Protein AF-A0A1R1PRY9-F1 (afdb_monomer)

Mean predicted aligned error: 22.56 Å

Sequence (320 aa):
MEMVVEVLDDELTQKSKVSEIGVQKKAKYVTKISENTTPFNMVEELNQFYPKISFTQLLEASPTLTAELNTLCKKVKKLDVNEIRVLPQKISNCKVIVSDFNKKYWAVVDTGAACSVTTTTLAEQWGIEPDEWQRQVIVTADGSRHSTCGILNRVPQKISNYTLEAELVIMNRKDDMLILGTDWLYRHHGIVDPRSSELKIQAQLNLLIITMQTISEKPQQNTYDSEIYLMVKGDDKEKSTVEKYDDERLTKFKEEFKDIFVDDINELTQTDLAEHRIELNDETPIKQRPYRIPHHMQLKVRIELEIMERKGVISPCYSE

Solvent-accessible surface area (backbone atoms only — not comparable to full-atom values): 21021 Å² total; per-residue (Å²): 139,79,86,89,85,85,90,76,88,80,91,80,88,82,92,76,86,83,77,89,76,92,71,85,77,76,82,81,85,74,58,78,84,56,76,81,55,75,78,89,50,68,67,64,51,55,75,68,59,78,80,94,69,54,73,67,56,52,39,73,74,29,66,64,60,39,53,53,48,53,59,69,68,52,86,75,78,89,72,74,96,81,69,91,73,80,72,76,77,64,74,44,71,43,28,35,73,34,39,46,98,96,41,77,44,71,29,35,55,33,84,88,32,76,57,21,35,30,13,47,53,43,37,56,74,71,71,56,75,56,83,42,82,51,85,47,71,50,70,49,98,88,69,51,78,41,61,34,68,13,37,38,75,67,45,60,42,22,45,90,93,44,74,45,69,34,58,30,39,26,37,79,46,88,58,77,48,37,38,43,8,36,48,48,30,61,76,42,58,47,45,82,38,81,88,80,30,33,38,34,28,60,53,93,94,43,78,45,77,39,73,39,47,36,72,50,88,66,73,67,88,72,77,72,82,67,82,79,81,79,84,69,83,66,81,92,73,84,81,90,81,71,84,78,84,84,48,70,68,59,55,51,50,49,64,74,46,45,90,78,62,64,96,48,83,87,66,68,74,85,72,87,88,64,84,87,76,85,85,69,97,60,92,71,85,79,89,74,75,83,73,93,61,58,78,89,48,49,62,57,52,52,54,50,51,56,51,35,40,76,69,65,76,47,76,92,82,84,80,132

Foldseek 3Di:
DDDDDDDDDDDDDDDDDDDDDDDPDDDDDDDPVCPPDDPDDPVVVVVVDDDPDDPVRVCVVDVPVVVVVVVVPDDDDPDDPDDPDPPPQDWAFWWFWWAAPNDIDTEGEDAPDPFKAWEPVQCVVNVDDAPDQDFDWDQDPVRDTFTWRHKDWQRWTDDPNDTQGGIYTYTYDDDTYTYDYPVSCVVQVWDDDVPQQWIWGDDPPDIDTTHIDGGDPDPPPPPPVPPDPDPDPPPPDDDDPDPDPPDVVVVVVCVVPVQVDDPDPVSDDDDPPDDDDDDDPDPDDDDDDDDPDDPVCPVVVVVVVVVCVVVVVDDDDDDD

InterPro domains:
  IPR021109 Aspartic peptidase domain superfamily [G3DSA:2.40.70.10] (90-213)
  IPR021109 Aspartic peptidase domain superfamily [SSF50630] (102-192)
  IPR043502 DNA/RNA polymerase superfamily [SSF56672] (255-319)

Secondary structure (DSSP, 8-state):
----------------------------PPPGGGSSPPPP-HHHHHHH------HHHHHHH-HHHHHHHHHHTS------TT----PPP-EEEEEEEEEETTEEEEEEE-TT-SS-EEEHHHHHHHT---SB----EEE-TTS-EEEEEEEEEEEEEEETTEEEEEEEEEE--SS--EEE-HHHHHHTTEEEETTTTEEEEEETTEEEEEE-EEE-S---S----------------S---------HHHHHHHHHTTTT--SSGGG----SS-------S-SS---PPPPSS-HHHHHHHHHHHHHHHHTTS-------

Radius of gyration: 39.28 Å; Cα contacts (8 Å, |Δi|>4): 299; chains: 1; bounding box: 88×95×122 Å

Organism: Zancudomyces culisetae (NCBI:txid1213189)

Nearest PDB structures (foldseek):
  3s8i-assembly1_A  TM=8.290E-01  e=1.875E-08  Homo sapiens
  5yq8-assembly2_D  TM=8.168E-01  e=1.574E-08  Leishmania major
  4rgh-assembly1_A  TM=8.181E-01  e=3.562E-08  Homo sapiens
  4z2z-assembly1_B  TM=7.837E-01  e=5.357E-08  Saccharomyces cerevisiae S288C
  7d66-assembly2_I  TM=8.214E-01  e=1.773E-06  Toxoplasma gondii GT1

Structure (mmCIF, N/CA/C/O backbone):
data_AF-A0A1R1PRY9-F1
#
_entry.id   AF-A0A1R1PRY9-F1
#
loop_
_atom_site.group_PDB
_atom_site.id
_atom_site.type_symbol
_atom_site.label_atom_id
_atom_site.label_alt_id
_atom_site.label_comp_id
_atom_site.label_asym_id
_atom_site.label_entity_id
_atom_site.label_seq_id
_atom_site.pdbx_PDB_ins_code
_atom_site.Cartn_x
_atom_site.Cartn_y
_atom_site.Cartn_z
_atom_site.occupancy
_atom_site.B_iso_or_equiv
_atom_site.auth_seq_id
_atom_site.auth_comp_id
_atom_site.auth_asym_id
_atom_site.auth_atom_id
_atom_site.pdbx_PDB_model_num
ATOM 1 N N . MET A 1 1 ? 41.252 2.656 42.371 1.00 34.75 1 MET A N 1
ATOM 2 C CA . MET A 1 1 ? 41.839 3.749 41.570 1.00 34.75 1 MET A CA 1
ATOM 3 C C . MET A 1 1 ? 40.765 4.078 40.545 1.00 34.75 1 MET A C 1
ATOM 5 O O . MET A 1 1 ? 40.512 3.217 39.721 1.00 34.75 1 MET A O 1
ATOM 9 N N . GLU A 1 2 ? 39.931 5.109 40.664 1.00 31.20 2 GLU A N 1
ATOM 10 C CA . GLU A 1 2 ? 39.979 6.429 41.333 1.00 31.20 2 GLU A CA 1
ATOM 11 C C . GLU A 1 2 ? 38.609 6.736 42.004 1.00 31.20 2 GLU A C 1
ATOM 13 O O . GLU A 1 2 ? 37.587 6.261 41.521 1.00 31.20 2 GLU A O 1
ATOM 18 N N . MET A 1 3 ? 38.594 7.205 43.266 1.00 27.30 3 MET A N 1
ATOM 19 C CA . MET A 1 3 ? 38.198 8.557 43.765 1.00 27.30 3 MET A CA 1
ATOM 20 C C . MET A 1 3 ? 36.784 9.029 43.364 1.00 27.30 3 MET A C 1
ATOM 22 O O . MET A 1 3 ? 36.544 9.291 42.195 1.00 27.30 3 MET A O 1
ATOM 26 N N . VAL A 1 4 ? 35.772 9.008 44.251 1.00 29.31 4 VAL A N 1
ATOM 27 C CA . VAL A 1 4 ? 35.475 9.905 45.410 1.00 29.31 4 VAL A CA 1
ATOM 28 C C . VAL A 1 4 ? 35.200 11.352 44.989 1.00 29.31 4 VAL A C 1
ATOM 30 O O . VAL A 1 4 ? 36.135 12.001 44.547 1.00 29.31 4 VAL A O 1
ATOM 33 N N . VAL A 1 5 ? 33.978 11.856 45.243 1.00 30.44 5 VAL A N 1
ATOM 34 C CA . VAL A 1 5 ? 33.739 13.027 46.121 1.00 30.44 5 VAL A CA 1
ATOM 35 C C . VAL A 1 5 ? 32.370 12.883 46.803 1.00 30.44 5 VAL A C 1
ATOM 37 O O . VAL A 1 5 ? 31.333 12.844 46.145 1.00 30.44 5 VAL A O 1
ATOM 40 N N . GLU A 1 6 ? 32.409 12.778 48.131 1.00 28.30 6 GLU A N 1
ATOM 41 C CA . GLU A 1 6 ? 31.282 12.830 49.064 1.00 28.30 6 GLU A CA 1
ATOM 42 C C . GLU A 1 6 ? 30.780 14.268 49.255 1.00 28.30 6 GLU A C 1
ATOM 44 O O . GLU A 1 6 ? 31.561 15.216 49.336 1.00 28.30 6 GLU A O 1
ATOM 49 N N . VAL A 1 7 ? 29.461 14.398 49.383 1.00 30.20 7 VAL A N 1
ATOM 50 C CA . VAL A 1 7 ? 28.786 15.556 49.974 1.00 30.20 7 VAL A CA 1
ATOM 51 C C . VAL A 1 7 ? 28.684 15.281 51.471 1.00 30.20 7 VAL A C 1
ATOM 53 O O . VAL A 1 7 ? 28.114 14.261 51.852 1.00 30.20 7 VAL A O 1
ATOM 56 N N . LEU A 1 8 ? 29.213 16.173 52.304 1.00 30.61 8 LEU A N 1
ATOM 57 C CA . LEU A 1 8 ? 28.957 16.170 53.742 1.00 30.61 8 LEU A CA 1
ATOM 58 C C . LEU A 1 8 ? 28.558 17.578 54.183 1.00 30.61 8 LEU A C 1
ATOM 60 O O . LEU A 1 8 ? 29.355 18.516 54.134 1.00 30.61 8 LEU A O 1
ATOM 64 N N . ASP A 1 9 ? 27.290 17.675 54.574 1.00 30.70 9 ASP A N 1
ATOM 65 C CA . ASP A 1 9 ? 26.784 18.651 55.528 1.00 30.70 9 ASP A CA 1
ATOM 66 C C . ASP A 1 9 ? 27.499 18.462 56.868 1.00 30.70 9 ASP A C 1
ATOM 68 O O . ASP A 1 9 ? 27.729 17.329 57.283 1.00 30.70 9 ASP A O 1
ATOM 72 N N . ASP A 1 10 ? 27.776 19.560 57.568 1.00 32.38 10 ASP A N 1
ATOM 73 C CA . ASP A 1 10 ? 27.869 19.544 59.026 1.00 32.38 10 ASP A CA 1
ATOM 74 C C . ASP A 1 10 ? 27.560 20.941 59.583 1.00 32.38 10 ASP A C 1
ATOM 76 O O . ASP A 1 10 ? 28.312 21.908 59.424 1.00 32.38 10 ASP A O 1
ATOM 80 N N . GLU A 1 11 ? 26.419 21.038 60.266 1.00 33.09 11 GLU A N 1
ATOM 81 C CA . GLU A 1 11 ? 26.182 22.045 61.293 1.00 33.09 11 GLU A CA 1
ATOM 82 C C . GLU A 1 11 ? 27.012 21.701 62.533 1.00 33.09 11 GLU A C 1
ATOM 84 O O . GLU A 1 11 ? 26.917 20.588 63.037 1.00 33.09 11 GLU A O 1
ATOM 89 N N . LEU A 1 12 ? 27.699 22.681 63.131 1.00 30.44 12 LEU A N 1
ATOM 90 C CA . LEU A 1 12 ? 27.832 22.744 64.593 1.00 30.44 12 LEU A CA 1
ATOM 91 C C . LEU A 1 12 ? 28.191 24.159 65.077 1.00 30.44 12 LEU A C 1
ATOM 93 O O . LEU A 1 12 ? 29.316 24.639 64.990 1.00 30.44 12 LEU A O 1
ATOM 97 N N . THR A 1 13 ? 27.158 24.802 65.622 1.00 32.44 13 THR A N 1
ATOM 98 C CA . THR A 1 13 ? 27.111 25.746 66.753 1.00 32.44 13 THR A CA 1
ATOM 99 C C . THR A 1 13 ? 28.418 26.225 67.397 1.00 32.44 13 THR A C 1
ATOM 101 O O . THR A 1 13 ? 29.138 25.434 67.999 1.00 32.44 13 THR A O 1
ATOM 104 N N . GLN A 1 14 ? 28.534 27.550 67.574 1.00 33.03 14 GLN A N 1
ATOM 105 C CA . GLN A 1 14 ? 28.928 28.123 68.869 1.00 33.03 14 GLN A CA 1
ATOM 106 C C . GLN A 1 14 ? 28.415 29.560 69.079 1.00 33.03 14 GLN A C 1
ATOM 108 O O . GLN A 1 14 ? 28.637 30.466 68.283 1.00 33.03 14 GLN A O 1
ATOM 113 N N . LYS A 1 15 ? 27.709 29.742 70.203 1.00 33.88 15 LYS A N 1
ATOM 114 C CA . LYS A 1 15 ? 27.214 31.012 70.750 1.00 33.88 15 LYS A CA 1
ATOM 115 C C . LYS A 1 15 ? 28.381 31.915 71.163 1.00 33.88 15 LYS A C 1
ATOM 117 O O . LYS A 1 15 ? 29.181 31.513 72.003 1.00 33.88 15 LYS A O 1
ATOM 122 N N . SER A 1 16 ? 28.386 33.168 70.715 1.00 34.22 16 SER A N 1
ATOM 123 C CA . SER A 1 16 ? 29.187 34.239 71.317 1.00 34.22 16 SER A CA 1
ATOM 124 C C . SER A 1 16 ? 28.283 35.399 71.753 1.00 34.22 16 SER A C 1
ATOM 126 O O . SER A 1 16 ? 27.471 35.929 70.999 1.00 34.22 16 SER A O 1
ATOM 128 N N . LYS A 1 17 ? 28.378 35.732 73.046 1.00 34.38 17 LYS A N 1
ATOM 129 C CA . LYS A 1 17 ? 27.694 36.847 73.712 1.00 34.38 17 LYS A CA 1
ATOM 130 C C . LYS A 1 17 ? 28.159 38.171 73.102 1.00 34.38 17 LYS A C 1
ATOM 132 O O . LYS A 1 17 ? 29.339 38.493 73.196 1.00 34.38 17 LYS A O 1
ATOM 137 N N . VAL A 1 18 ? 27.235 38.958 72.557 1.00 38.31 18 VAL A N 1
ATOM 138 C CA . VAL A 1 18 ? 27.493 40.357 72.199 1.00 38.31 18 VAL A CA 1
ATOM 139 C C . VAL A 1 18 ? 27.247 41.215 73.438 1.00 38.31 18 VAL A C 1
ATOM 141 O O . VAL A 1 18 ? 26.116 41.358 73.894 1.00 38.31 18 VAL A O 1
ATOM 144 N N . SER A 1 19 ? 28.329 41.744 74.002 1.00 35.19 19 SER A N 1
ATOM 145 C CA . SER A 1 19 ? 28.316 42.837 74.971 1.00 35.19 19 SER A CA 1
ATOM 146 C C . SER A 1 19 ? 28.145 44.167 74.237 1.00 35.19 19 SER A C 1
ATOM 148 O O . SER A 1 19 ? 28.894 44.461 73.304 1.00 35.19 19 SER A O 1
ATOM 150 N N . GLU A 1 20 ? 27.172 44.964 74.669 1.00 42.88 20 GLU A N 1
ATOM 151 C CA . GLU A 1 20 ? 26.902 46.311 74.171 1.00 42.88 20 GLU A CA 1
ATOM 152 C C . GLU A 1 20 ? 28.120 47.230 74.342 1.00 42.88 20 GLU A C 1
ATOM 154 O O . GLU A 1 20 ? 28.605 47.448 75.451 1.00 42.88 20 GLU A O 1
ATOM 159 N N . ILE A 1 21 ? 28.585 47.818 73.237 1.00 40.38 21 ILE A N 1
ATOM 160 C CA . ILE A 1 21 ? 29.467 48.987 73.255 1.00 40.38 21 ILE A CA 1
ATOM 161 C C . ILE A 1 21 ? 28.765 50.077 72.450 1.00 40.38 21 ILE A C 1
ATOM 163 O O . ILE A 1 21 ? 28.598 49.979 71.233 1.00 40.38 21 ILE A O 1
ATOM 167 N N . GLY A 1 22 ? 28.304 51.104 73.163 1.00 43.78 22 GLY A N 1
ATOM 168 C CA . GLY A 1 22 ? 27.610 52.253 72.600 1.00 43.78 22 GLY A CA 1
ATOM 169 C C . GLY A 1 22 ? 28.514 53.052 71.667 1.00 43.78 22 GLY A C 1
ATOM 170 O O . GLY A 1 22 ? 29.393 53.785 72.114 1.00 43.78 22 GLY A O 1
ATOM 171 N N . VAL A 1 23 ? 28.258 52.955 70.364 1.00 45.72 23 VAL A N 1
ATOM 172 C CA . VAL A 1 23 ? 28.790 53.886 69.366 1.00 45.72 23 VAL A CA 1
ATOM 173 C C . VAL A 1 23 ? 27.689 54.891 69.046 1.00 45.72 23 VAL A C 1
ATOM 175 O O . VAL A 1 23 ? 26.673 54.551 68.438 1.00 45.72 23 VAL A O 1
ATOM 178 N N . GLN A 1 24 ? 27.883 56.139 69.476 1.00 48.00 24 GLN A N 1
ATOM 179 C CA . GLN A 1 24 ? 27.021 57.266 69.121 1.00 48.00 24 GLN A CA 1
ATOM 180 C C . GLN A 1 24 ? 26.956 57.397 67.590 1.00 48.00 24 GLN A C 1
ATOM 182 O O . GLN A 1 24 ? 27.919 57.814 66.942 1.00 48.00 24 GLN A O 1
ATOM 187 N N . LYS A 1 25 ? 25.820 57.025 66.990 1.00 49.41 25 LYS A N 1
ATOM 188 C CA . LYS A 1 25 ? 25.574 57.205 65.555 1.00 49.41 25 LYS A CA 1
ATOM 189 C C . LYS A 1 25 ? 25.410 58.700 65.272 1.00 49.41 25 LYS A C 1
ATOM 191 O O . LYS A 1 25 ? 24.368 59.275 65.569 1.00 49.41 25 LYS A O 1
ATOM 196 N N . LYS A 1 26 ? 26.431 59.339 64.689 1.00 50.78 26 LYS A N 1
ATOM 197 C CA . LYS A 1 26 ? 26.290 60.678 64.095 1.00 50.78 26 LYS A CA 1
ATOM 198 C C . LYS A 1 26 ? 25.196 60.625 63.023 1.00 50.78 26 LYS A C 1
ATOM 200 O O . LYS A 1 26 ? 25.248 59.766 62.142 1.00 50.78 26 LYS A O 1
ATOM 205 N N . ALA A 1 27 ? 24.215 61.522 63.104 1.00 54.38 27 ALA A N 1
ATOM 206 C CA . ALA A 1 27 ? 23.165 61.636 62.099 1.00 54.38 27 ALA A CA 1
ATOM 207 C C . ALA A 1 27 ? 23.795 61.960 60.734 1.00 54.38 27 ALA A C 1
ATOM 209 O O . ALA A 1 27 ? 24.526 62.941 60.592 1.00 54.38 27 ALA A O 1
ATOM 210 N N . LYS A 1 28 ? 23.547 61.110 59.732 1.00 60.88 28 LYS A N 1
ATOM 211 C CA . LYS A 1 28 ? 23.921 61.391 58.344 1.00 60.88 28 LYS A CA 1
ATOM 212 C C . LYS A 1 28 ? 22.959 62.450 57.815 1.00 60.88 28 LYS A C 1
ATOM 214 O O . LYS A 1 28 ? 21.788 62.157 57.603 1.00 60.88 28 LYS A O 1
ATOM 219 N N . TYR A 1 29 ? 23.449 63.671 57.631 1.00 61.09 29 TYR A N 1
ATOM 220 C CA . TYR A 1 29 ? 22.699 64.719 56.948 1.00 61.09 29 TYR A CA 1
ATOM 221 C C . TYR A 1 29 ? 22.622 64.377 55.458 1.00 61.09 29 TYR A C 1
ATOM 223 O O . TYR A 1 29 ? 23.649 64.172 54.811 1.00 61.09 29 TYR A O 1
ATOM 231 N N . VAL A 1 30 ? 21.402 64.275 54.937 1.00 62.12 30 VAL A N 1
ATOM 232 C CA . VAL A 1 30 ? 21.114 64.064 53.515 1.00 62.12 30 VAL A CA 1
ATOM 233 C C . VAL A 1 30 ? 20.846 65.434 52.888 1.00 62.12 30 VAL A C 1
ATOM 235 O O . VAL A 1 30 ? 20.273 66.316 53.526 1.00 62.12 30 VAL A O 1
ATOM 238 N N . THR A 1 31 ? 21.329 65.661 51.670 1.00 60.88 31 THR A N 1
ATOM 239 C CA . THR A 1 31 ? 21.148 66.922 50.942 1.00 60.88 31 THR A CA 1
ATOM 240 C C . THR A 1 31 ? 19.658 67.162 50.660 1.00 60.88 31 THR A C 1
ATOM 242 O O . TH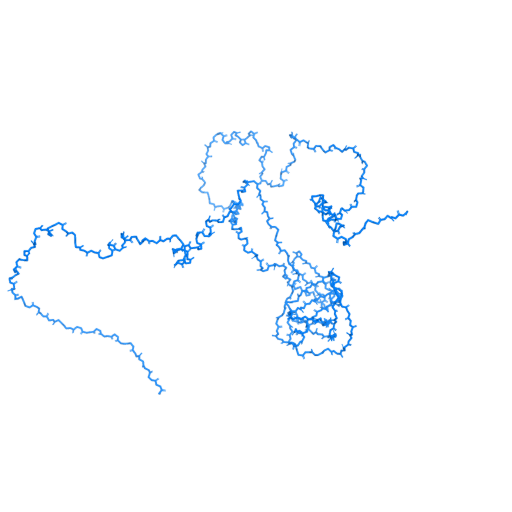R A 1 31 ? 18.956 66.233 50.288 1.00 60.88 31 THR A O 1
ATOM 245 N N . LYS A 1 32 ? 19.155 68.403 50.749 1.00 62.84 32 LYS A N 1
ATOM 246 C CA . LYS A 1 32 ? 17.729 68.709 50.467 1.00 62.84 32 LYS A CA 1
ATOM 247 C C . LYS A 1 32 ? 17.237 68.220 49.101 1.00 62.84 32 LYS A C 1
ATOM 249 O O . LYS A 1 32 ? 16.072 67.883 48.945 1.00 62.84 32 LYS A O 1
ATOM 254 N N . ILE A 1 33 ? 18.124 68.170 48.104 1.00 63.22 33 ILE A N 1
ATOM 255 C CA . ILE A 1 33 ? 17.774 67.678 46.766 1.00 63.22 33 ILE A CA 1
ATOM 256 C C . ILE A 1 33 ? 17.411 66.188 46.763 1.00 63.22 33 ILE A C 1
ATOM 258 O O . ILE A 1 33 ? 16.680 65.745 45.886 1.00 63.22 33 ILE A O 1
ATOM 262 N N . SER A 1 34 ? 17.896 65.430 47.749 1.00 60.81 34 SER A N 1
ATOM 263 C CA . SER A 1 34 ? 17.634 64.004 47.896 1.00 60.81 34 SER A CA 1
ATOM 264 C C . SER A 1 34 ? 16.542 63.667 48.916 1.00 60.81 34 SER A C 1
ATOM 266 O O . SER A 1 34 ? 16.293 62.490 49.161 1.00 60.81 34 SER A O 1
ATOM 268 N N . GLU A 1 35 ? 15.846 64.665 49.479 1.00 64.12 35 GLU A N 1
ATOM 269 C CA . GLU A 1 35 ? 14.732 64.442 50.420 1.00 64.12 35 GLU A CA 1
ATOM 270 C C . GLU A 1 35 ? 13.525 63.744 49.769 1.00 64.12 35 GLU A C 1
ATOM 272 O O . GLU A 1 35 ? 12.806 63.030 50.459 1.00 64.12 35 GLU A O 1
ATOM 277 N N . ASN A 1 36 ? 13.334 63.889 48.450 1.00 62.19 36 ASN A N 1
ATOM 278 C CA . ASN A 1 36 ? 12.213 63.296 47.702 1.00 62.19 36 ASN A CA 1
ATOM 279 C C . ASN A 1 36 ? 12.646 62.425 46.509 1.00 62.19 36 ASN A C 1
ATOM 281 O O . ASN A 1 36 ? 11.817 62.074 45.671 1.00 62.19 36 ASN A O 1
ATOM 285 N N . THR A 1 37 ? 13.930 62.082 46.387 1.00 66.94 37 THR A N 1
ATOM 286 C CA . THR A 1 37 ? 14.381 61.170 45.325 1.00 66.94 37 THR A CA 1
ATOM 287 C C . THR A 1 37 ? 14.212 59.729 45.766 1.00 66.94 37 THR A C 1
ATOM 289 O O . THR A 1 37 ? 14.818 59.300 46.751 1.00 66.94 37 THR A O 1
ATOM 292 N N . THR A 1 38 ? 13.435 58.968 45.003 1.00 73.12 38 THR A N 1
ATOM 293 C CA . THR A 1 38 ? 13.427 57.511 45.100 1.00 73.12 38 THR A CA 1
ATOM 294 C C . THR A 1 38 ? 14.836 56.970 44.833 1.00 73.12 38 THR A C 1
ATOM 296 O O . THR A 1 38 ? 15.531 57.491 43.954 1.00 73.12 38 THR A O 1
ATOM 299 N N . PRO A 1 39 ? 15.294 55.946 45.576 1.00 78.25 39 PRO A N 1
ATOM 300 C CA . PRO A 1 39 ? 16.558 55.287 45.278 1.00 78.25 39 PRO A CA 1
ATOM 301 C C . PRO A 1 39 ? 16.540 54.773 43.839 1.00 78.25 39 PRO A C 1
ATOM 303 O O . PRO A 1 39 ? 15.539 54.211 43.399 1.00 78.25 39 PRO A O 1
ATOM 306 N N . PHE A 1 40 ? 17.640 54.959 43.114 1.00 80.44 40 PHE A N 1
ATOM 307 C CA . PHE A 1 40 ? 17.770 54.426 41.764 1.00 80.44 40 PHE A CA 1
ATOM 308 C C . PHE A 1 40 ? 17.590 52.902 41.776 1.00 80.44 40 PHE A C 1
ATOM 310 O O . PHE A 1 40 ? 18.344 52.195 42.450 1.00 80.44 40 PHE A O 1
ATOM 317 N N . ASN A 1 41 ? 16.612 52.406 41.018 1.00 82.50 41 ASN A N 1
ATOM 318 C CA . ASN A 1 41 ? 16.370 50.984 40.827 1.00 82.50 41 ASN A CA 1
ATOM 319 C C . ASN A 1 41 ? 16.570 50.627 39.350 1.00 82.50 41 ASN A C 1
ATOM 321 O O . ASN A 1 41 ? 15.756 50.960 38.492 1.00 82.50 41 ASN A O 1
ATOM 325 N N . MET A 1 42 ? 17.657 49.907 39.069 1.00 78.75 42 MET A N 1
ATOM 326 C CA . MET A 1 42 ? 18.024 49.494 37.713 1.00 78.75 42 MET A CA 1
ATOM 327 C C . MET A 1 42 ? 16.968 48.585 37.069 1.00 78.75 42 MET A C 1
ATOM 329 O O . MET A 1 42 ? 16.765 48.647 35.861 1.00 78.75 42 MET A O 1
ATOM 333 N N . VAL A 1 43 ? 16.280 47.751 37.856 1.00 82.00 43 VAL A N 1
ATOM 334 C CA . VAL A 1 43 ? 15.238 46.850 37.338 1.00 82.00 43 VAL A CA 1
ATOM 335 C C . VAL A 1 43 ? 14.008 47.647 36.910 1.00 82.00 43 VAL A C 1
ATOM 337 O O . VAL A 1 43 ? 13.432 47.373 35.860 1.00 82.00 43 VAL A O 1
ATOM 340 N N . GLU A 1 44 ? 13.621 48.658 37.691 1.00 81.44 44 GLU A N 1
ATOM 341 C CA . GLU A 1 44 ? 12.510 49.549 37.336 1.00 81.44 44 GLU A CA 1
ATOM 342 C C . GLU A 1 44 ? 12.826 50.374 36.087 1.00 81.44 44 GLU A C 1
ATOM 344 O O . GLU A 1 44 ? 11.964 50.502 35.219 1.00 81.44 44 GLU A O 1
ATOM 349 N N . GLU A 1 45 ? 14.062 50.860 35.945 1.00 82.00 45 GLU A N 1
ATOM 350 C CA . GLU A 1 45 ? 14.487 51.566 34.733 1.00 82.00 45 GLU A CA 1
ATOM 351 C C . GLU A 1 45 ? 14.498 50.659 33.498 1.00 82.00 45 GLU A C 1
ATOM 353 O O . GLU A 1 45 ? 13.965 51.033 32.454 1.00 82.00 45 GLU A O 1
ATOM 358 N N . LEU A 1 46 ? 15.063 49.452 33.606 1.00 79.69 46 LEU A N 1
ATOM 359 C CA . LEU A 1 46 ? 15.131 48.514 32.483 1.00 79.69 46 LEU A CA 1
ATOM 360 C C . LEU A 1 46 ? 13.742 48.041 32.040 1.00 79.69 46 LEU A C 1
ATOM 362 O O . LEU A 1 46 ? 13.521 47.874 30.844 1.00 79.69 46 LEU A O 1
ATOM 366 N N . ASN A 1 47 ? 12.791 47.894 32.967 1.00 77.38 47 ASN A N 1
ATOM 367 C CA . ASN A 1 47 ? 11.400 47.573 32.630 1.00 77.38 47 ASN A CA 1
ATOM 368 C C . ASN A 1 47 ? 10.667 48.725 31.919 1.00 77.38 47 ASN A C 1
ATOM 370 O O . ASN A 1 47 ? 9.688 48.485 31.215 1.00 77.38 47 ASN A O 1
ATOM 374 N N . GLN A 1 48 ? 11.114 49.970 32.098 1.00 80.81 48 GLN A N 1
ATOM 375 C CA . GLN A 1 48 ? 10.567 51.139 31.399 1.00 80.81 48 GLN A CA 1
ATOM 376 C C . GLN A 1 48 ? 11.308 51.450 30.091 1.00 80.81 48 GLN A C 1
ATOM 378 O O . GLN A 1 48 ? 10.821 52.235 29.272 1.00 80.81 48 GLN A O 1
ATOM 383 N N . PHE A 1 49 ? 12.477 50.848 29.876 1.00 82.19 49 PHE A N 1
ATOM 384 C CA . PHE A 1 49 ? 13.297 51.082 28.700 1.00 82.19 49 PHE A CA 1
ATOM 385 C C . PHE A 1 49 ? 12.820 50.246 27.505 1.00 82.19 49 PHE A C 1
ATOM 387 O O . PHE A 1 49 ? 13.005 49.032 27.450 1.00 82.19 49 PHE A O 1
ATOM 394 N N . TYR A 1 50 ? 12.266 50.918 26.494 1.00 77.88 50 TYR A N 1
ATOM 395 C CA . TYR A 1 50 ? 11.915 50.305 25.213 1.00 77.88 50 TYR A CA 1
ATOM 396 C C . TYR A 1 50 ? 12.982 50.643 24.162 1.00 77.88 50 TYR A C 1
ATOM 398 O O . TYR A 1 50 ? 13.098 51.810 23.765 1.00 77.88 50 TYR A O 1
ATOM 406 N N . PRO A 1 51 ? 13.773 49.666 23.679 1.00 76.25 51 PRO A N 1
ATOM 407 C CA . PRO A 1 51 ? 14.766 49.928 22.649 1.00 76.25 51 PRO A CA 1
ATOM 408 C C . PRO A 1 51 ? 14.077 50.297 21.328 1.00 76.25 51 PRO A C 1
ATOM 410 O O . PRO A 1 51 ? 13.094 49.679 20.919 1.00 76.25 51 PRO A O 1
ATOM 413 N N . LYS A 1 52 ? 14.609 51.300 20.622 1.00 81.69 52 LYS A N 1
ATOM 414 C CA . LYS A 1 52 ? 14.147 51.657 19.273 1.00 81.69 52 LYS A CA 1
ATOM 415 C C . LYS A 1 52 ? 14.671 50.637 18.263 1.00 81.69 52 LYS A C 1
ATOM 417 O O . LYS A 1 52 ? 15.747 50.822 17.703 1.00 81.69 52 LYS A O 1
ATOM 422 N N . ILE A 1 53 ? 13.908 49.575 18.042 1.00 85.31 53 ILE A N 1
ATOM 423 C CA . ILE A 1 53 ? 14.197 48.531 17.052 1.00 85.31 53 ILE A CA 1
ATOM 424 C C . ILE A 1 53 ? 13.180 48.579 15.914 1.00 85.31 53 ILE A C 1
ATOM 426 O O . ILE A 1 53 ? 12.012 48.915 16.128 1.00 85.31 53 ILE A O 1
ATOM 430 N N . SER A 1 54 ? 13.616 48.265 14.693 1.00 82.50 54 SER A N 1
ATOM 431 C CA . SER A 1 54 ? 12.679 48.116 13.580 1.00 82.50 54 SER A CA 1
ATOM 432 C C . SER A 1 54 ? 11.893 46.809 13.711 1.00 82.50 54 SER A C 1
ATOM 434 O O . SER A 1 54 ? 12.341 45.844 14.332 1.00 82.50 54 SER A O 1
ATOM 436 N N . PHE A 1 55 ? 10.725 46.750 13.073 1.00 78.94 55 PHE A N 1
ATOM 437 C CA . PHE A 1 55 ? 9.911 45.536 13.066 1.00 78.94 55 PHE A CA 1
ATOM 438 C C . PHE A 1 55 ? 10.647 44.341 12.437 1.00 78.94 55 PHE A C 1
ATOM 440 O O . PHE A 1 55 ? 10.560 43.231 12.946 1.00 78.94 55 PHE A O 1
ATOM 447 N N . THR A 1 56 ? 11.437 44.566 11.381 1.00 79.50 56 THR A N 1
ATOM 448 C CA . THR A 1 56 ? 12.241 43.508 10.748 1.00 79.50 56 THR A CA 1
ATOM 449 C C . THR A 1 56 ? 13.332 42.980 11.678 1.00 79.50 56 THR A C 1
ATOM 451 O O . THR A 1 56 ? 13.507 41.771 11.778 1.00 79.50 56 THR A O 1
ATOM 454 N N . GLN A 1 57 ? 14.006 43.865 12.419 1.00 82.12 57 GLN A N 1
ATOM 455 C CA . GLN A 1 57 ? 15.027 43.481 13.397 1.00 82.12 57 GLN A CA 1
ATOM 456 C C . GLN A 1 57 ? 14.431 42.683 14.562 1.00 82.12 57 GLN A C 1
ATOM 458 O O . GLN A 1 57 ? 15.045 41.729 15.028 1.00 82.12 57 GLN A O 1
ATOM 463 N N . LEU A 1 58 ? 13.224 43.038 15.016 1.00 84.06 58 LEU A N 1
ATOM 464 C CA . LEU A 1 58 ? 12.523 42.296 16.066 1.00 84.06 58 LEU A CA 1
ATOM 465 C C . LEU A 1 58 ? 12.180 40.862 15.628 1.00 84.06 58 LEU A C 1
ATOM 467 O O . LEU A 1 58 ? 12.330 39.929 16.417 1.00 84.06 58 LEU A O 1
ATOM 471 N N . LEU A 1 59 ? 11.753 40.686 14.373 1.00 81.00 59 LEU A N 1
ATOM 472 C CA . LEU A 1 59 ? 11.427 39.371 13.812 1.00 81.00 59 LEU A CA 1
ATOM 473 C C . LEU A 1 59 ? 12.672 38.494 13.617 1.00 81.00 59 LEU A C 1
ATOM 475 O O . LEU A 1 59 ? 12.634 37.296 13.898 1.00 81.00 59 LEU A O 1
ATOM 479 N N . GLU A 1 60 ? 13.790 39.080 13.189 1.00 80.38 60 GLU A N 1
ATOM 480 C CA . GLU A 1 60 ? 15.069 38.364 13.091 1.00 80.38 60 GLU A CA 1
ATOM 481 C C . GLU A 1 60 ? 15.615 37.962 14.468 1.00 80.38 60 GLU A C 1
ATOM 483 O O . GLU A 1 60 ? 16.139 36.860 14.627 1.00 80.38 60 GLU A O 1
ATOM 488 N N . ALA A 1 61 ? 15.469 38.828 15.474 1.00 82.19 61 ALA A N 1
ATOM 489 C CA . ALA A 1 61 ? 15.978 38.579 16.820 1.00 82.19 61 ALA A CA 1
ATOM 490 C C . ALA A 1 61 ? 15.145 37.557 17.615 1.00 82.19 61 ALA A C 1
ATOM 492 O O . ALA A 1 61 ? 15.680 36.906 18.513 1.00 82.19 61 ALA A O 1
ATOM 493 N N . SER A 1 62 ? 13.849 37.408 17.312 1.00 85.38 62 SER A N 1
ATOM 494 C CA . SER A 1 62 ? 12.945 36.499 18.025 1.00 85.38 62 SER A CA 1
ATOM 495 C C . SER A 1 62 ? 12.205 35.560 17.068 1.00 85.38 62 SER A C 1
ATOM 497 O O . SER A 1 62 ? 11.170 35.924 16.497 1.00 85.38 62 SER A O 1
ATOM 499 N N . PRO A 1 63 ? 12.669 34.303 16.941 1.00 80.31 63 PRO A N 1
ATOM 500 C CA . PRO A 1 63 ? 11.965 33.273 16.180 1.00 80.31 63 PRO A CA 1
ATOM 501 C C . PRO A 1 63 ? 10.536 33.032 16.688 1.00 80.31 63 PRO A C 1
ATOM 503 O O . PRO A 1 63 ? 9.642 32.740 15.896 1.00 80.31 63 PRO A O 1
ATOM 506 N N . THR A 1 64 ? 10.307 33.195 17.995 1.00 83.88 64 THR A N 1
ATOM 507 C CA . THR A 1 64 ? 9.004 32.988 18.641 1.00 83.88 64 THR A CA 1
ATOM 508 C C . THR A 1 64 ? 7.974 34.014 18.174 1.00 83.88 64 THR A C 1
ATOM 510 O O . THR A 1 64 ? 6.900 33.636 17.713 1.00 83.88 64 THR A O 1
ATOM 513 N N . LEU A 1 65 ? 8.325 35.306 18.192 1.00 78.62 65 LEU A N 1
ATOM 514 C CA . LEU A 1 65 ? 7.434 36.373 17.716 1.00 78.62 65 LEU A CA 1
ATOM 515 C C . LEU A 1 65 ? 7.153 36.243 16.217 1.00 78.62 65 LEU A C 1
ATOM 517 O O . LEU A 1 65 ? 6.037 36.488 15.765 1.00 78.62 65 LEU A O 1
ATOM 521 N N . THR A 1 66 ? 8.143 35.801 15.443 1.00 80.50 66 THR A N 1
ATOM 522 C CA . THR A 1 66 ? 7.974 35.527 14.012 1.00 80.50 66 THR A CA 1
ATOM 523 C C . THR A 1 66 ? 7.022 34.362 13.756 1.00 80.50 66 THR A C 1
ATOM 525 O O . THR A 1 66 ? 6.210 34.425 12.830 1.00 80.50 66 THR A O 1
ATOM 528 N N . ALA A 1 67 ? 7.070 33.308 14.573 1.00 77.88 67 ALA A N 1
ATOM 529 C CA . ALA A 1 67 ? 6.137 32.188 14.482 1.00 77.88 67 ALA A CA 1
ATOM 530 C C . ALA A 1 67 ? 4.701 32.599 14.856 1.00 77.88 67 ALA A C 1
ATOM 532 O O . ALA A 1 67 ? 3.751 32.249 14.145 1.00 77.88 67 ALA A O 1
ATOM 533 N N . GLU A 1 68 ? 4.539 33.383 15.922 1.00 77.81 68 GLU A N 1
ATOM 534 C CA . GLU A 1 68 ? 3.241 33.924 16.339 1.00 77.81 68 GLU A CA 1
ATOM 535 C C . GLU A 1 68 ? 2.652 34.859 15.277 1.00 77.81 68 GLU A C 1
ATOM 537 O O . GLU A 1 68 ? 1.510 34.673 14.850 1.00 77.81 68 GLU A O 1
ATOM 542 N N . LEU A 1 69 ? 3.445 35.801 14.759 1.00 78.38 69 LEU A N 1
ATOM 543 C CA . LEU A 1 69 ? 3.010 36.716 13.705 1.00 78.38 69 LEU A CA 1
ATOM 544 C C . LEU A 1 69 ? 2.611 35.963 12.432 1.00 78.38 69 LEU A C 1
ATOM 546 O O . LEU A 1 69 ? 1.553 36.229 11.863 1.00 78.38 69 LEU A O 1
ATOM 550 N N . ASN A 1 70 ? 3.417 34.990 12.000 1.00 74.56 70 ASN A N 1
ATOM 551 C CA . ASN A 1 70 ? 3.077 34.160 10.845 1.00 74.56 70 ASN A CA 1
ATOM 552 C C . ASN A 1 70 ? 1.768 33.397 11.055 1.00 74.56 70 ASN A C 1
ATOM 554 O O . ASN A 1 70 ? 1.029 33.187 10.097 1.00 74.56 70 ASN A O 1
ATOM 558 N N . THR A 1 71 ? 1.460 32.998 12.288 1.00 74.19 71 THR A N 1
ATOM 559 C CA . THR A 1 71 ? 0.191 32.344 12.619 1.00 74.19 71 THR A CA 1
ATOM 560 C C . THR A 1 71 ? -0.979 33.316 12.494 1.00 74.19 71 THR A C 1
ATOM 562 O O . THR A 1 71 ? -1.980 32.973 11.867 1.00 74.19 71 THR A O 1
ATOM 565 N N . LEU A 1 72 ? -0.829 34.548 12.987 1.00 72.31 72 LEU A N 1
ATOM 566 C CA . LEU A 1 72 ? -1.852 35.597 12.895 1.00 72.31 72 LEU A CA 1
ATOM 567 C C . LEU A 1 72 ? -2.090 36.086 11.458 1.00 72.31 72 LEU A C 1
ATOM 569 O O . LEU A 1 72 ? -3.213 36.424 11.091 1.00 72.31 72 LEU A O 1
ATOM 573 N N . CYS A 1 73 ? -1.050 36.107 10.623 1.00 71.06 73 CYS A N 1
ATOM 574 C CA . CYS A 1 73 ? -1.146 36.549 9.232 1.00 71.06 73 CYS A CA 1
ATOM 575 C C . CYS A 1 73 ? -1.679 35.471 8.268 1.00 71.06 73 CYS A C 1
ATOM 577 O O . CYS A 1 73 ? -1.857 35.754 7.077 1.00 71.06 73 CYS A O 1
ATOM 579 N N . LYS A 1 74 ? -1.954 34.244 8.737 1.00 70.12 74 LYS A N 1
ATOM 580 C CA . LYS A 1 74 ? -2.583 33.206 7.906 1.00 70.12 74 LYS A CA 1
ATOM 581 C C . LYS A 1 74 ? -3.985 33.657 7.499 1.00 70.12 74 LYS A C 1
ATOM 583 O O . LYS A 1 74 ? -4.848 33.916 8.330 1.00 70.12 74 LYS A O 1
ATOM 588 N N . LYS A 1 75 ? -4.235 33.720 6.188 1.00 55.31 75 LYS A N 1
AT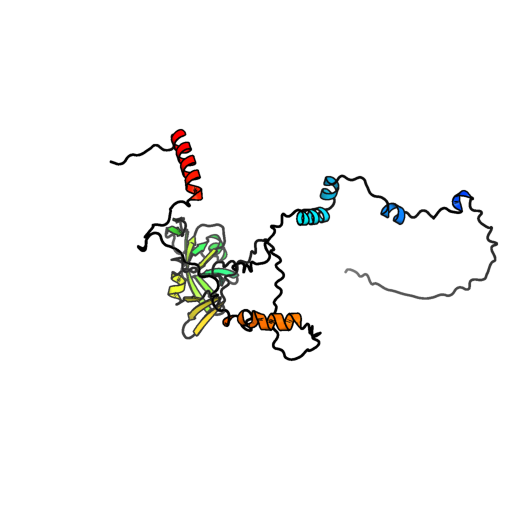OM 589 C CA . LYS A 1 75 ? -5.567 34.016 5.646 1.00 55.31 75 LYS A CA 1
ATOM 590 C C . LYS A 1 75 ? -6.531 32.891 6.016 1.00 55.31 75 LYS A C 1
ATOM 592 O O . LYS A 1 75 ? -6.469 31.811 5.432 1.00 55.31 75 LYS A O 1
ATOM 597 N N . VAL A 1 76 ? -7.443 33.161 6.942 1.00 56.22 76 VAL A N 1
ATOM 598 C CA . VAL A 1 76 ? -8.545 32.253 7.264 1.00 56.22 76 VAL A CA 1
ATOM 599 C C . VAL A 1 76 ? -9.716 32.559 6.333 1.00 56.22 76 VAL A C 1
ATOM 601 O O . VAL A 1 76 ? -10.146 33.705 6.193 1.00 56.22 76 VAL A O 1
ATOM 604 N N . LYS A 1 77 ? -10.219 31.532 5.647 1.00 48.91 77 LYS A N 1
ATOM 605 C CA . LYS A 1 77 ? -11.435 31.634 4.836 1.00 48.91 77 LYS A CA 1
ATOM 606 C C . LYS A 1 77 ? -12.617 31.743 5.807 1.00 48.91 77 LYS A C 1
ATOM 608 O O . LYS A 1 77 ? -12.759 30.865 6.651 1.00 48.91 77 LYS A O 1
ATOM 613 N N . LYS A 1 78 ? -13.454 32.784 5.706 1.00 46.31 78 LYS A N 1
ATOM 614 C CA . LYS A 1 78 ? -14.757 32.791 6.394 1.00 46.31 78 LYS A CA 1
ATOM 615 C C . LYS A 1 78 ? -15.561 31.609 5.848 1.00 46.31 78 LYS A C 1
ATOM 617 O O . LYS A 1 78 ? -15.862 31.590 4.657 1.00 46.31 78 LYS A O 1
ATOM 622 N N . LEU A 1 79 ? -15.798 30.604 6.683 1.00 51.72 79 LEU A N 1
ATOM 623 C CA . LEU A 1 79 ? -16.712 29.508 6.385 1.00 51.72 79 LEU A CA 1
ATOM 624 C C . LEU A 1 79 ? -18.074 29.888 6.963 1.00 51.72 79 LEU A C 1
ATOM 626 O O . LEU A 1 79 ? -18.151 30.327 8.111 1.00 51.72 79 LEU A O 1
ATOM 630 N N . ASP A 1 80 ? -19.119 29.762 6.152 1.00 48.94 80 ASP A N 1
ATOM 631 C CA . ASP A 1 80 ? -20.494 29.946 6.602 1.00 48.94 80 ASP A CA 1
ATOM 632 C C . ASP A 1 80 ? -20.885 28.791 7.541 1.00 48.94 80 ASP A C 1
ATOM 634 O O . ASP A 1 80 ? -20.463 27.650 7.358 1.00 48.94 80 ASP A O 1
ATOM 638 N N . VAL A 1 81 ? -21.668 29.105 8.574 1.00 50.97 81 VAL A N 1
ATOM 639 C CA . VAL A 1 81 ? -21.848 28.318 9.815 1.00 50.97 81 VAL A CA 1
ATOM 640 C C . VAL A 1 81 ? -22.588 26.973 9.631 1.00 50.97 81 VAL A C 1
ATOM 642 O O . VAL A 1 81 ? -22.792 26.254 10.598 1.00 50.97 81 VAL A O 1
ATOM 645 N N . ASN A 1 82 ? -22.927 26.554 8.407 1.00 46.03 82 ASN A N 1
ATOM 646 C CA . ASN A 1 82 ? -23.858 25.440 8.169 1.00 46.03 82 ASN A CA 1
ATOM 647 C C . ASN A 1 82 ? -23.332 24.282 7.301 1.00 46.03 82 ASN A C 1
ATOM 649 O O . ASN A 1 82 ? -24.125 23.569 6.693 1.00 46.03 82 ASN A O 1
ATOM 653 N N . GLU A 1 83 ? -22.024 24.027 7.252 1.00 43.69 83 GLU A N 1
ATOM 654 C CA . GLU A 1 83 ? -21.509 22.818 6.590 1.00 43.69 83 GLU A CA 1
ATOM 655 C C . GLU A 1 83 ? -20.768 21.892 7.561 1.00 43.69 83 GLU A C 1
ATOM 657 O O . GLU A 1 83 ? -19.605 22.114 7.902 1.00 43.69 83 GLU A O 1
ATOM 662 N N . ILE A 1 84 ? -21.415 20.783 7.938 1.00 45.88 84 ILE A N 1
ATOM 663 C CA . ILE A 1 84 ? -20.725 19.617 8.500 1.00 45.88 84 ILE A CA 1
ATOM 664 C C . ILE A 1 84 ? -19.924 18.979 7.363 1.00 45.88 84 ILE A C 1
ATOM 666 O O . ILE A 1 84 ? -20.447 18.218 6.549 1.00 45.88 84 ILE A O 1
ATOM 670 N N . ARG A 1 85 ? -18.632 19.297 7.286 1.00 45.91 85 ARG A N 1
ATOM 671 C CA . ARG A 1 85 ? -17.706 18.609 6.384 1.00 45.91 85 ARG A CA 1
ATOM 672 C C . ARG A 1 85 ? -17.025 17.481 7.147 1.00 45.91 85 ARG A C 1
ATOM 674 O O . ARG A 1 85 ? -16.006 17.698 7.796 1.00 45.91 85 ARG A O 1
ATOM 681 N N . VAL A 1 86 ? -17.554 16.264 7.029 1.00 48.28 86 VAL A N 1
ATOM 682 C CA . VAL A 1 86 ? -16.765 15.059 7.320 1.00 48.28 86 VAL A CA 1
ATOM 683 C C . VAL A 1 86 ? -15.653 15.027 6.277 1.00 48.28 86 VAL A C 1
ATOM 685 O O . VAL A 1 86 ? -15.896 14.722 5.109 1.00 48.28 86 VAL A O 1
ATOM 688 N N . LEU A 1 87 ? -14.438 15.427 6.658 1.00 52.06 87 LEU A N 1
ATOM 689 C CA . LEU A 1 87 ? -13.286 15.260 5.780 1.00 52.06 87 LEU A CA 1
ATOM 690 C C . LEU A 1 87 ? -13.144 13.755 5.521 1.00 52.06 87 LEU A C 1
ATOM 692 O O . LEU A 1 87 ? -12.992 13.002 6.485 1.00 52.06 87 LEU A O 1
ATOM 696 N N . PRO A 1 88 ? -13.214 13.288 4.261 1.00 53.22 88 PRO A N 1
ATOM 697 C CA . PRO A 1 88 ? -13.025 11.876 3.986 1.00 53.22 88 PRO A CA 1
ATOM 698 C C . PRO A 1 88 ? -11.632 11.490 4.480 1.00 53.22 88 PRO A C 1
ATOM 700 O O . PRO A 1 88 ? -10.632 12.103 4.091 1.00 53.22 88 PRO A O 1
ATOM 703 N N . GLN A 1 89 ? -11.574 10.499 5.372 1.00 57.06 89 GLN A N 1
ATOM 704 C CA . GLN A 1 89 ? -10.317 9.929 5.831 1.00 57.06 89 GLN A CA 1
ATOM 705 C C . GLN A 1 89 ? -9.511 9.540 4.588 1.00 57.06 89 GLN A C 1
ATOM 707 O O . GLN A 1 89 ? -10.006 8.815 3.724 1.00 57.06 89 GLN A O 1
ATOM 712 N N . LYS A 1 90 ? -8.292 10.074 4.439 1.00 61.69 90 LYS A N 1
ATOM 713 C CA . LYS A 1 90 ? -7.437 9.719 3.302 1.00 61.69 90 LYS A CA 1
ATOM 714 C C . LYS A 1 90 ? -7.005 8.262 3.458 1.00 61.69 90 LYS A C 1
ATOM 716 O O . LYS A 1 90 ? -6.103 7.958 4.240 1.00 61.69 90 LYS A O 1
ATOM 721 N N . ILE A 1 91 ? -7.668 7.382 2.717 1.00 69.44 91 ILE A N 1
ATOM 722 C CA . ILE A 1 91 ? -7.320 5.967 2.602 1.00 69.44 91 ILE A CA 1
ATOM 723 C C . ILE A 1 91 ? -6.046 5.859 1.753 1.00 69.44 91 ILE A C 1
ATOM 725 O O . ILE A 1 91 ? -5.884 6.552 0.748 1.00 69.44 91 ILE A O 1
ATOM 729 N N . SER A 1 92 ? -5.122 5.017 2.191 1.00 80.31 92 SER A N 1
ATOM 730 C CA . SER A 1 92 ? -3.882 4.647 1.510 1.00 80.31 92 SER A CA 1
ATOM 731 C C . SER A 1 92 ? -3.908 3.162 1.140 1.00 80.31 92 SER A C 1
ATOM 733 O O . SER A 1 92 ? -4.878 2.461 1.428 1.00 80.31 92 SER A O 1
ATOM 735 N N . ASN A 1 93 ? -2.849 2.680 0.488 1.00 85.44 93 ASN A N 1
ATOM 736 C CA . ASN A 1 93 ? -2.727 1.279 0.086 1.00 85.44 93 ASN A CA 1
ATOM 737 C C . ASN A 1 93 ? -2.917 0.325 1.278 1.00 85.44 93 ASN A C 1
ATOM 739 O O . ASN A 1 93 ? -2.518 0.644 2.398 1.00 85.44 93 ASN A O 1
ATOM 743 N N . CYS A 1 94 ? -3.461 -0.867 1.021 1.00 90.69 94 CYS A N 1
ATOM 744 C CA . CYS A 1 94 ? -3.542 -1.929 2.021 1.00 90.69 94 CYS A CA 1
ATOM 745 C C . CYS A 1 94 ? -2.134 -2.440 2.324 1.00 90.69 94 CYS A C 1
ATOM 747 O O . CYS A 1 94 ? -1.448 -2.922 1.425 1.00 90.69 94 CYS A O 1
ATOM 749 N N . LYS A 1 95 ? -1.685 -2.321 3.572 1.00 92.31 95 LYS A N 1
ATOM 750 C CA . LYS A 1 95 ? -0.356 -2.759 4.001 1.00 92.31 95 LYS A CA 1
ATOM 751 C C . LYS A 1 95 ? -0.448 -3.799 5.103 1.00 92.31 95 LYS A C 1
ATOM 753 O O . LYS A 1 95 ? -1.265 -3.669 6.011 1.00 92.31 95 LYS A O 1
ATOM 758 N N . VAL A 1 96 ? 0.430 -4.791 5.058 1.00 91.69 96 VAL A N 1
ATOM 759 C CA . VAL A 1 96 ? 0.607 -5.788 6.121 1.00 91.69 96 VAL A CA 1
ATOM 760 C C . VAL A 1 96 ? 2.063 -5.827 6.555 1.00 91.69 96 VAL A C 1
ATOM 762 O O . VAL A 1 96 ? 2.966 -5.584 5.753 1.00 91.69 96 VAL A O 1
ATOM 765 N N . ILE A 1 97 ? 2.297 -6.116 7.834 1.00 90.31 97 ILE A N 1
ATOM 766 C CA . ILE A 1 97 ? 3.654 -6.354 8.327 1.00 90.31 97 ILE A CA 1
ATOM 767 C C . ILE A 1 97 ? 4.018 -7.795 8.002 1.00 90.31 97 ILE A C 1
ATOM 769 O O . ILE A 1 97 ? 3.391 -8.726 8.513 1.00 90.31 97 ILE A O 1
ATOM 773 N N . VAL A 1 98 ? 5.063 -7.959 7.203 1.00 89.75 98 VAL A N 1
ATOM 774 C CA . VAL A 1 98 ? 5.735 -9.241 6.982 1.00 89.75 98 VAL A CA 1
ATOM 775 C C . VAL A 1 98 ? 7.079 -9.232 7.699 1.00 89.75 98 VAL A C 1
ATOM 777 O O . VAL A 1 98 ? 7.656 -8.171 7.959 1.00 89.75 98 VAL A O 1
ATOM 780 N N . SER A 1 99 ? 7.575 -10.407 8.063 1.00 83.62 99 SER A N 1
ATOM 781 C CA . SER A 1 99 ? 8.900 -10.556 8.655 1.00 83.62 99 SER A CA 1
ATOM 782 C C . SER A 1 99 ? 9.738 -11.577 7.905 1.00 83.62 99 SER A C 1
ATOM 784 O O . SER A 1 99 ? 9.421 -12.762 7.905 1.00 83.62 99 SER A O 1
ATOM 786 N N . ASP A 1 100 ? 10.859 -11.120 7.364 1.00 75.25 100 ASP A N 1
ATOM 787 C CA . ASP A 1 100 ? 11.783 -11.928 6.575 1.00 75.25 100 ASP A CA 1
ATOM 788 C C . ASP A 1 100 ? 13.177 -11.775 7.183 1.00 75.25 100 ASP A C 1
ATOM 790 O O . ASP A 1 100 ? 13.595 -10.670 7.530 1.00 75.25 100 ASP A O 1
ATOM 794 N N . PHE A 1 101 ? 13.891 -12.886 7.380 1.00 72.88 101 PHE A N 1
ATOM 795 C CA . PHE A 1 101 ? 15.271 -12.894 7.903 1.00 72.88 101 PHE A CA 1
ATOM 796 C C . PHE A 1 101 ? 15.486 -12.027 9.166 1.00 72.88 101 PHE A C 1
ATOM 798 O O . PHE A 1 101 ? 16.475 -11.308 9.289 1.00 72.88 101 PHE A O 1
ATOM 805 N N . ASN A 1 102 ? 14.549 -12.098 10.121 1.00 72.94 102 ASN A N 1
ATOM 806 C CA . ASN A 1 102 ? 14.521 -11.325 11.377 1.00 72.94 102 ASN A CA 1
ATOM 807 C C . ASN A 1 102 ? 14.331 -9.804 11.229 1.00 72.94 102 ASN A C 1
ATOM 809 O O . ASN A 1 102 ? 14.494 -9.069 12.205 1.00 72.94 102 ASN A O 1
ATOM 813 N N . LYS A 1 103 ? 13.927 -9.320 10.053 1.00 83.31 103 LYS A N 1
ATOM 814 C CA . LYS A 1 103 ? 13.563 -7.920 9.817 1.00 83.31 103 LYS A CA 1
ATOM 815 C C . LYS A 1 103 ? 12.089 -7.815 9.446 1.00 83.31 103 LYS A C 1
ATOM 817 O O . LYS A 1 103 ? 11.534 -8.713 8.822 1.00 83.31 103 LYS A O 1
ATOM 822 N N . LYS A 1 104 ? 11.439 -6.734 9.879 1.00 87.06 104 LYS A N 1
ATOM 823 C CA . LYS A 1 104 ? 10.030 -6.454 9.576 1.00 87.06 104 LYS A CA 1
ATOM 824 C C . LYS A 1 104 ? 9.933 -5.440 8.449 1.00 87.06 104 LYS A C 1
ATOM 826 O O . LYS A 1 104 ? 10.618 -4.420 8.492 1.00 87.06 104 LYS A O 1
ATOM 831 N N . TYR A 1 105 ? 9.043 -5.705 7.504 1.00 88.50 105 TYR A N 1
ATOM 832 C CA . TYR A 1 105 ? 8.810 -4.872 6.334 1.00 88.50 105 TYR A CA 1
ATOM 833 C C . TYR A 1 105 ? 7.316 -4.631 6.145 1.00 88.50 105 TYR A C 1
ATOM 835 O O . TYR A 1 105 ? 6.482 -5.468 6.496 1.00 88.50 105 TYR A O 1
ATOM 843 N N . TRP A 1 106 ? 6.984 -3.479 5.570 1.00 90.88 106 TRP A N 1
ATOM 844 C CA . TRP A 1 106 ? 5.640 -3.214 5.081 1.00 90.88 106 TRP A CA 1
ATOM 845 C C . TRP A 1 106 ? 5.495 -3.792 3.679 1.00 90.88 106 TRP A C 1
ATOM 847 O O . TRP A 1 106 ? 6.124 -3.300 2.744 1.00 90.88 106 TRP A O 1
ATOM 857 N N . ALA A 1 107 ? 4.642 -4.800 3.537 1.00 93.75 107 ALA A N 1
ATOM 858 C CA . ALA A 1 107 ? 4.215 -5.303 2.242 1.00 93.75 107 ALA A CA 1
ATOM 859 C C . ALA A 1 107 ? 2.904 -4.624 1.842 1.00 93.75 107 ALA A C 1
ATOM 861 O O . ALA A 1 107 ? 1.942 -4.616 2.615 1.00 93.75 107 ALA A O 1
ATOM 862 N N . VAL A 1 108 ? 2.856 -4.053 0.642 1.00 94.88 108 VAL A N 1
ATOM 863 C CA . VAL A 1 108 ? 1.610 -3.569 0.043 1.00 94.88 108 VAL A CA 1
ATOM 864 C C . VAL A 1 108 ? 0.868 -4.764 -0.546 1.00 94.88 108 VAL A C 1
ATOM 866 O O . VAL A 1 108 ? 1.415 -5.475 -1.379 1.00 94.88 108 VAL A O 1
ATOM 869 N N . VAL A 1 109 ? -0.373 -4.976 -0.130 1.00 94.50 109 VAL A N 1
ATOM 870 C CA . VAL A 1 109 ? -1.268 -5.985 -0.700 1.00 94.50 109 VAL A CA 1
ATOM 871 C C . VAL A 1 109 ? -2.057 -5.320 -1.818 1.00 94.50 109 VAL A C 1
ATOM 873 O O . VAL A 1 109 ? -2.870 -4.430 -1.553 1.00 94.50 109 VAL A O 1
ATOM 876 N N . ASP A 1 110 ? -1.794 -5.718 -3.061 1.00 93.69 110 ASP A N 1
ATOM 877 C CA . ASP A 1 110 ? -2.317 -5.034 -4.242 1.00 93.69 110 ASP A CA 1
ATOM 878 C C . ASP A 1 110 ? -3.049 -6.000 -5.179 1.00 93.69 110 ASP A C 1
ATOM 880 O O . ASP A 1 110 ? -2.450 -6.809 -5.887 1.00 93.69 110 ASP A O 1
ATOM 884 N N . THR A 1 111 ? -4.377 -5.881 -5.214 1.00 92.31 111 THR A N 1
ATOM 885 C CA . THR A 1 111 ? -5.222 -6.631 -6.150 1.00 92.31 111 THR A CA 1
ATOM 886 C C . THR A 1 111 ? -5.144 -6.094 -7.584 1.00 92.31 111 THR A C 1
ATOM 888 O O . THR A 1 111 ? -5.607 -6.758 -8.508 1.00 92.31 111 THR A O 1
ATOM 891 N N . GLY A 1 112 ? -4.562 -4.909 -7.792 1.00 89.25 112 GLY A N 1
ATOM 892 C CA . GLY A 1 112 ? -4.276 -4.336 -9.107 1.00 89.25 112 GLY A CA 1
ATOM 893 C C . GLY A 1 112 ? -2.948 -4.806 -9.708 1.00 89.25 112 GLY A C 1
ATOM 894 O O . GLY A 1 112 ? -2.714 -4.598 -10.900 1.00 89.25 112 GLY A O 1
ATOM 895 N N . ALA A 1 113 ? -2.090 -5.460 -8.921 1.00 90.06 113 ALA A N 1
ATOM 896 C CA . ALA A 1 113 ? -0.828 -6.017 -9.391 1.00 90.06 113 ALA A CA 1
ATOM 897 C C . ALA A 1 113 ? -1.001 -7.489 -9.800 1.00 90.06 113 ALA A C 1
ATOM 899 O O . ALA A 1 113 ? -1.430 -8.329 -9.010 1.00 90.06 113 ALA A O 1
ATOM 900 N N . ALA A 1 114 ? -0.645 -7.823 -11.043 1.00 88.88 114 ALA A N 1
ATOM 901 C CA . ALA A 1 114 ? -0.721 -9.198 -11.549 1.00 88.88 114 ALA A CA 1
ATOM 902 C C . ALA A 1 114 ? 0.351 -10.126 -10.945 1.00 88.88 114 ALA A C 1
ATOM 904 O O . ALA A 1 114 ? 0.131 -11.326 -10.832 1.00 88.88 114 ALA A O 1
ATOM 905 N N . CYS A 1 115 ? 1.505 -9.570 -10.572 1.00 92.38 115 CYS A N 1
ATOM 906 C CA . CYS A 1 115 ? 2.629 -10.298 -9.992 1.00 92.38 115 CYS A CA 1
ATOM 907 C C . CYS A 1 115 ? 3.101 -9.626 -8.704 1.00 92.38 115 CYS A C 1
ATOM 909 O O . CYS A 1 115 ? 2.922 -8.416 -8.525 1.00 92.38 115 CYS A O 1
ATOM 911 N N . SER A 1 116 ? 3.717 -10.412 -7.828 1.00 95.25 116 SER A N 1
ATOM 912 C CA . SER A 1 116 ? 4.373 -9.914 -6.627 1.00 95.25 116 SER A CA 1
ATOM 913 C C . SER A 1 116 ? 5.766 -9.391 -6.972 1.00 95.25 116 SER A C 1
ATOM 915 O O . SER A 1 116 ? 6.510 -9.990 -7.752 1.00 95.25 116 SER A O 1
ATOM 917 N N . VAL A 1 117 ? 6.116 -8.233 -6.415 1.00 93.94 117 VAL A N 1
ATOM 918 C CA . VAL A 1 117 ? 7.288 -7.452 -6.832 1.00 93.94 117 VAL A CA 1
ATOM 919 C C . VAL A 1 117 ? 8.097 -7.032 -5.617 1.00 93.94 117 VAL A C 1
ATOM 921 O O . VAL A 1 117 ? 7.541 -6.590 -4.613 1.00 93.94 117 VAL A O 1
ATOM 924 N N . THR A 1 118 ? 9.418 -7.113 -5.735 1.00 93.62 118 THR A N 1
ATOM 925 C CA . THR A 1 118 ? 10.364 -6.542 -4.771 1.00 93.62 118 THR A CA 1
ATOM 926 C C . THR A 1 118 ? 11.395 -5.676 -5.488 1.00 93.62 118 THR A C 1
ATOM 928 O O . THR A 1 118 ? 11.553 -5.768 -6.709 1.00 93.62 118 THR A O 1
ATOM 931 N N . THR A 1 119 ? 12.096 -4.811 -4.766 1.00 91.88 119 THR A N 1
ATOM 932 C CA . THR A 1 119 ? 13.172 -3.988 -5.332 1.00 91.88 119 THR A CA 1
ATOM 933 C C . THR A 1 119 ? 14.543 -4.615 -5.128 1.00 91.88 119 THR A C 1
ATOM 935 O O . THR A 1 119 ? 14.753 -5.424 -4.224 1.00 91.88 119 THR A O 1
ATOM 938 N N . THR A 1 120 ? 15.498 -4.242 -5.984 1.00 90.38 120 THR A N 1
ATOM 939 C CA . THR A 1 120 ? 16.891 -4.716 -5.896 1.00 90.38 120 THR A CA 1
ATOM 940 C C . THR A 1 120 ? 17.511 -4.432 -4.531 1.00 90.38 120 THR A C 1
ATOM 942 O O . THR A 1 120 ? 18.141 -5.314 -3.961 1.00 90.38 120 THR A O 1
ATOM 945 N N . THR A 1 121 ? 17.269 -3.246 -3.964 1.00 91.31 121 THR A N 1
ATOM 946 C CA . THR A 1 121 ? 17.799 -2.859 -2.648 1.00 91.31 121 THR A CA 1
ATOM 947 C C . THR A 1 121 ? 17.283 -3.758 -1.527 1.00 91.31 121 THR A C 1
ATOM 949 O O . THR A 1 121 ? 18.047 -4.144 -0.645 1.00 91.31 121 THR A O 1
ATOM 952 N N . LEU A 1 122 ? 16.005 -4.141 -1.575 1.00 90.94 122 LEU A N 1
ATOM 953 C CA . LEU A 1 122 ? 15.403 -5.011 -0.572 1.00 90.94 122 LEU A CA 1
ATOM 954 C C . LEU A 1 122 ? 15.886 -6.465 -0.716 1.00 90.94 122 LEU A C 1
ATOM 956 O O . LEU A 1 122 ? 16.201 -7.106 0.286 1.00 90.94 122 LEU A O 1
ATOM 960 N N . ALA A 1 123 ? 16.027 -6.961 -1.948 1.00 90.12 123 ALA A N 1
ATOM 961 C CA . ALA A 1 123 ? 16.598 -8.283 -2.218 1.00 90.12 123 ALA A CA 1
ATOM 962 C C . ALA A 1 123 ? 18.058 -8.402 -1.735 1.00 90.12 123 ALA A C 1
ATOM 964 O O . ALA A 1 123 ? 18.418 -9.380 -1.075 1.00 90.12 123 ALA A O 1
ATOM 965 N N . GLU A 1 124 ? 18.876 -7.374 -1.975 1.00 89.06 124 GLU A N 1
ATOM 966 C CA . GLU A 1 124 ? 20.255 -7.290 -1.474 1.00 89.06 124 GLU A CA 1
ATOM 967 C C . GLU A 1 124 ? 20.306 -7.298 0.061 1.00 89.06 124 GLU A C 1
ATOM 969 O O . GLU A 1 124 ? 21.153 -7.968 0.652 1.00 89.06 124 GLU A O 1
ATOM 974 N N . GLN A 1 125 ? 19.370 -6.615 0.732 1.00 89.19 125 GLN A N 1
ATOM 975 C CA . GLN A 1 125 ? 19.273 -6.638 2.197 1.00 89.19 125 GLN A CA 1
ATOM 976 C C . GLN A 1 125 ? 18.917 -8.014 2.768 1.00 89.19 125 GLN A C 1
ATOM 978 O O . GLN A 1 125 ? 19.276 -8.296 3.919 1.00 89.19 125 GLN A O 1
ATOM 983 N N . TRP A 1 126 ? 18.193 -8.837 2.007 1.00 88.44 126 TRP A N 1
ATOM 984 C CA . TRP A 1 126 ? 17.924 -10.235 2.350 1.00 88.44 126 TRP A CA 1
ATOM 985 C C . TRP A 1 126 ? 19.114 -11.152 2.043 1.00 88.44 126 TRP A C 1
ATOM 987 O O . TRP A 1 126 ? 19.160 -12.267 2.557 1.00 88.44 126 TRP A O 1
ATOM 997 N N . GLY A 1 127 ? 20.084 -10.686 1.249 1.00 86.06 127 GLY A N 1
ATOM 998 C CA . GLY A 1 127 ? 21.244 -11.471 0.830 1.00 86.06 127 GLY A CA 1
ATOM 999 C C . GLY A 1 127 ? 20.884 -12.604 -0.132 1.00 86.06 127 GLY A C 1
ATOM 1000 O O . GLY A 1 127 ? 21.563 -13.628 -0.132 1.00 86.06 127 GLY A O 1
ATOM 1001 N N . ILE A 1 128 ? 19.802 -12.447 -0.904 1.00 84.94 128 ILE A N 1
ATOM 1002 C CA . ILE A 1 128 ? 19.339 -13.445 -1.875 1.00 84.94 128 ILE A CA 1
ATOM 1003 C C . ILE A 1 128 ? 19.662 -12.952 -3.281 1.00 84.94 128 ILE A C 1
ATOM 1005 O O . ILE A 1 128 ? 19.280 -11.845 -3.664 1.00 84.94 128 ILE A O 1
ATOM 1009 N N . GLU A 1 129 ? 20.325 -13.799 -4.059 1.00 82.38 129 GLU A N 1
ATOM 1010 C CA . GLU A 1 129 ? 20.539 -13.569 -5.484 1.00 82.38 129 GLU A CA 1
ATOM 1011 C C . GLU A 1 129 ? 19.418 -14.223 -6.310 1.00 82.38 129 GLU A C 1
ATOM 1013 O O . GLU A 1 129 ? 18.907 -15.274 -5.922 1.00 82.38 129 GLU A O 1
ATOM 1018 N N . PRO A 1 130 ? 19.002 -13.615 -7.435 1.00 80.94 130 PRO A N 1
ATOM 1019 C CA . PRO A 1 130 ? 18.004 -14.205 -8.317 1.00 80.94 130 PRO A CA 1
ATOM 1020 C C . PRO A 1 130 ? 18.478 -15.505 -8.958 1.00 80.94 130 PRO A C 1
ATOM 1022 O O . PRO A 1 130 ? 19.581 -15.572 -9.494 1.00 80.94 130 PRO A O 1
ATOM 1025 N N . ASP A 1 131 ? 17.593 -16.506 -8.956 1.00 70.88 131 ASP A N 1
ATOM 1026 C CA . ASP A 1 131 ? 17.873 -17.841 -9.499 1.00 70.88 131 ASP A CA 1
ATOM 1027 C C . ASP A 1 131 ? 18.116 -17.795 -11.018 1.00 70.88 131 ASP A C 1
ATOM 1029 O O . ASP A 1 131 ? 18.925 -18.551 -11.554 1.00 70.88 131 ASP A O 1
ATOM 1033 N N . GLU A 1 132 ? 17.424 -16.891 -11.725 1.00 64.12 132 GLU A N 1
ATOM 1034 C CA . GLU A 1 132 ? 17.521 -16.744 -13.177 1.00 64.12 132 GLU A CA 1
ATOM 1035 C C . GLU A 1 132 ? 17.460 -15.273 -13.627 1.00 64.12 132 GLU A C 1
ATOM 1037 O O . GLU A 1 132 ? 16.554 -14.516 -13.259 1.00 64.12 132 GLU A O 1
ATOM 1042 N N . TRP A 1 133 ? 18.371 -14.882 -14.531 1.00 64.06 133 TRP A N 1
ATOM 1043 C CA . TRP A 1 133 ? 18.285 -13.630 -15.300 1.00 64.06 133 TRP A CA 1
ATOM 1044 C C . TRP A 1 133 ? 17.235 -13.751 -16.410 1.00 64.06 133 TRP A C 1
ATOM 1046 O O . TRP A 1 133 ? 17.533 -13.699 -17.607 1.00 64.06 133 TRP A O 1
ATOM 1056 N N . GLN A 1 134 ? 15.971 -13.909 -16.026 1.00 62.44 134 GLN A N 1
ATOM 1057 C CA . GLN A 1 134 ? 14.875 -13.762 -16.972 1.00 62.44 134 GLN A CA 1
ATOM 1058 C C . GLN A 1 134 ? 14.593 -12.276 -17.192 1.00 62.44 134 GLN A C 1
ATOM 1060 O O . GLN A 1 134 ? 14.147 -11.561 -16.293 1.00 62.44 134 GLN A O 1
ATOM 1065 N N . ARG A 1 135 ? 14.842 -11.803 -18.418 1.00 62.41 135 ARG A N 1
ATOM 1066 C CA . ARG A 1 135 ? 14.462 -10.457 -18.861 1.00 62.41 135 ARG A CA 1
ATOM 1067 C C . ARG A 1 135 ? 12.947 -10.405 -19.053 1.00 62.41 135 ARG A C 1
ATOM 1069 O O . ARG A 1 135 ? 12.442 -10.612 -20.154 1.00 62.41 135 ARG A O 1
ATOM 1076 N N . GLN A 1 136 ? 12.228 -10.135 -17.974 1.00 72.56 136 GLN A N 1
ATOM 1077 C CA . GLN A 1 136 ? 10.814 -9.793 -18.023 1.00 72.56 136 GLN A CA 1
ATOM 1078 C C . GLN A 1 136 ? 10.662 -8.265 -17.990 1.00 72.56 136 GLN A C 1
ATOM 1080 O O . GLN A 1 136 ? 11.568 -7.522 -17.599 1.00 72.56 136 GLN A O 1
ATOM 1085 N N . VAL A 1 137 ? 9.528 -7.774 -18.481 1.00 79.31 137 VAL A N 1
ATOM 1086 C CA . VAL A 1 137 ? 9.196 -6.347 -18.450 1.00 79.31 137 VAL A CA 1
ATOM 1087 C C . VAL A 1 137 ? 7.899 -6.195 -17.683 1.00 79.31 137 VAL A C 1
ATOM 1089 O O . VAL A 1 137 ? 6.860 -6.674 -18.132 1.00 79.31 137 VAL A O 1
ATOM 1092 N N . ILE A 1 138 ? 7.961 -5.508 -16.546 1.00 81.88 138 ILE A N 1
ATOM 1093 C CA . ILE A 1 138 ? 6.769 -5.119 -15.797 1.00 81.88 138 ILE A CA 1
ATOM 1094 C C . ILE A 1 138 ? 6.211 -3.856 -16.446 1.00 81.88 138 ILE A C 1
ATOM 1096 O O . ILE A 1 138 ? 6.943 -2.890 -16.674 1.00 81.88 138 ILE A O 1
ATOM 1100 N N . VAL A 1 139 ? 4.915 -3.873 -16.746 1.00 82.12 139 VAL A N 1
ATOM 1101 C CA . VAL A 1 139 ? 4.171 -2.692 -17.184 1.00 82.12 139 VAL A CA 1
ATOM 1102 C C . VAL A 1 139 ? 3.309 -2.236 -16.020 1.00 82.12 139 VAL A C 1
ATOM 1104 O O . VAL A 1 139 ? 2.420 -2.966 -15.585 1.00 82.12 139 VAL A O 1
ATOM 1107 N N . THR A 1 140 ? 3.591 -1.055 -15.490 1.00 81.81 140 THR A N 1
ATOM 1108 C CA . THR A 1 140 ? 2.822 -0.467 -14.387 1.00 81.81 140 THR A CA 1
ATOM 1109 C C . THR A 1 140 ? 1.569 0.238 -14.909 1.00 81.81 140 THR A C 1
ATOM 1111 O O . THR A 1 140 ? 1.414 0.469 -16.108 1.00 81.81 140 THR A O 1
ATOM 1114 N N . ALA A 1 141 ? 0.643 0.583 -14.010 1.00 75.38 141 ALA A N 1
ATOM 1115 C CA . ALA A 1 141 ? -0.654 1.167 -14.370 1.00 75.38 141 ALA A CA 1
ATOM 1116 C C . ALA A 1 141 ? -0.562 2.521 -15.109 1.00 75.38 141 ALA A C 1
ATOM 1118 O O . ALA A 1 141 ? -1.490 2.902 -15.817 1.00 75.38 141 ALA A O 1
ATOM 1119 N N . ASP A 1 142 ? 0.558 3.236 -14.978 1.00 75.62 142 ASP A N 1
ATOM 1120 C CA . ASP A 1 142 ? 0.866 4.463 -15.726 1.00 75.62 142 ASP A CA 1
ATOM 1121 C C . ASP A 1 142 ? 1.372 4.196 -17.161 1.00 75.62 142 ASP A C 1
ATOM 1123 O O . ASP A 1 142 ? 1.648 5.132 -17.911 1.00 75.62 142 ASP A O 1
ATOM 1127 N N . GLY A 1 143 ? 1.499 2.925 -17.550 1.00 75.25 143 GLY A N 1
ATOM 1128 C CA . GLY A 1 143 ? 2.019 2.484 -18.841 1.00 75.25 143 GLY A CA 1
ATOM 1129 C C . GLY A 1 143 ? 3.546 2.473 -18.931 1.00 75.25 14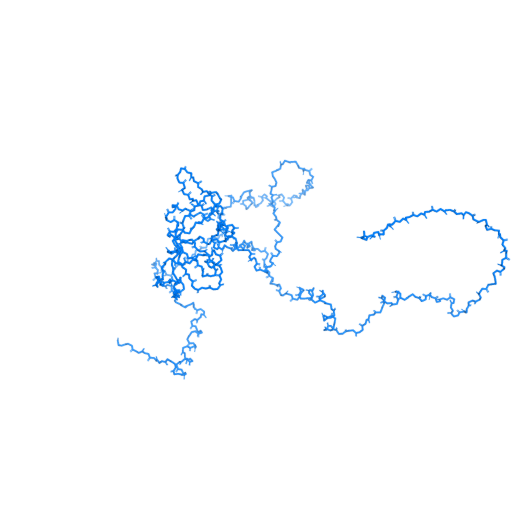3 GLY A C 1
ATOM 1130 O O . GLY A 1 143 ? 4.083 2.144 -19.995 1.00 75.25 143 GLY A O 1
ATOM 1131 N N . SER A 1 144 ? 4.257 2.816 -17.851 1.00 76.38 144 SER A N 1
ATOM 1132 C CA . SER A 1 144 ? 5.714 2.767 -17.847 1.00 76.38 144 SER A CA 1
ATOM 1133 C C . SER A 1 144 ? 6.220 1.322 -17.815 1.00 76.38 144 SER A C 1
ATOM 1135 O O . SER A 1 144 ? 5.552 0.391 -17.360 1.00 76.38 144 SER A O 1
ATOM 1137 N N . ARG A 1 145 ? 7.388 1.116 -18.430 1.00 80.12 145 ARG A N 1
ATOM 1138 C CA . ARG A 1 145 ? 7.983 -0.204 -18.651 1.00 80.12 145 ARG A CA 1
ATOM 1139 C C . ARG A 1 145 ? 9.252 -0.322 -17.829 1.00 80.12 145 ARG A C 1
ATOM 1141 O O . ARG A 1 145 ? 10.217 0.403 -18.071 1.00 80.12 145 ARG A O 1
ATOM 1148 N N . HIS A 1 146 ? 9.268 -1.274 -16.909 1.00 78.56 146 HIS A N 1
ATOM 1149 C CA . HIS A 1 146 ? 10.399 -1.545 -16.038 1.00 78.56 146 HIS A CA 1
ATOM 1150 C C . HIS A 1 146 ? 11.047 -2.872 -16.419 1.00 78.56 146 HIS A C 1
ATOM 1152 O O . HIS A 1 146 ? 10.402 -3.918 -16.412 1.00 78.56 146 HIS A O 1
ATOM 1158 N N . SER A 1 147 ? 12.335 -2.824 -16.765 1.00 77.44 147 SER A N 1
ATOM 1159 C CA . SER A 1 147 ? 13.131 -4.043 -16.937 1.00 77.44 147 SER A CA 1
ATOM 1160 C C . SER A 1 147 ? 13.374 -4.684 -15.573 1.00 77.44 147 SER A C 1
ATOM 1162 O O . SER A 1 147 ? 13.751 -3.987 -14.626 1.00 77.44 147 SER A O 1
ATOM 1164 N N . THR A 1 148 ? 13.159 -5.992 -15.479 1.00 81.62 148 THR A N 1
ATOM 1165 C CA . THR A 1 148 ? 13.371 -6.753 -14.245 1.00 81.62 148 THR A CA 1
ATOM 1166 C C . THR A 1 148 ? 14.819 -7.229 -14.138 1.00 81.62 148 THR A C 1
ATOM 1168 O O . THR A 1 148 ? 15.503 -7.417 -15.148 1.00 81.62 148 THR A O 1
ATOM 1171 N N . CYS A 1 149 ? 15.298 -7.408 -12.907 1.00 81.94 149 CYS A N 1
ATOM 1172 C CA . CYS A 1 149 ? 16.636 -7.940 -12.627 1.00 81.94 149 CYS A CA 1
ATOM 1173 C C . CYS A 1 149 ? 16.658 -9.467 -12.458 1.00 81.94 149 CYS A C 1
ATOM 1175 O O . CYS A 1 149 ? 17.737 -10.043 -12.392 1.00 81.94 149 CYS A O 1
ATOM 1177 N N . GLY A 1 150 ? 15.490 -10.109 -12.393 1.00 86.81 150 GLY A N 1
ATOM 1178 C CA . GLY A 1 150 ? 15.341 -11.549 -12.197 1.00 86.81 150 GLY A CA 1
ATOM 1179 C C . GLY A 1 150 ? 14.102 -11.876 -11.368 1.00 86.81 150 GLY A C 1
ATOM 1180 O O . GLY A 1 150 ? 13.275 -10.995 -11.106 1.00 86.81 150 GLY A O 1
ATOM 1181 N N . ILE A 1 151 ? 13.989 -13.138 -10.961 1.00 88.69 151 ILE A N 1
ATOM 1182 C CA . ILE A 1 151 ? 12.905 -13.656 -10.116 1.00 88.69 151 ILE A CA 1
ATOM 1183 C C . ILE A 1 151 ? 13.524 -14.357 -8.906 1.00 88.69 151 ILE A C 1
ATOM 1185 O O . ILE A 1 151 ? 14.500 -15.094 -9.048 1.00 88.69 151 ILE A O 1
ATOM 1189 N N . LEU A 1 152 ? 12.955 -14.118 -7.725 1.00 90.19 152 LEU A N 1
ATOM 1190 C CA . LEU A 1 152 ? 13.233 -14.873 -6.507 1.00 90.19 152 LEU A CA 1
ATOM 1191 C C . LEU A 1 152 ? 12.119 -15.894 -6.288 1.00 90.19 152 LEU A C 1
ATOM 1193 O O . LEU A 1 152 ? 10.959 -15.512 -6.110 1.00 90.19 152 LEU A O 1
ATOM 1197 N N . ASN A 1 153 ? 12.458 -17.180 -6.259 1.00 89.75 153 ASN A N 1
ATOM 1198 C CA . ASN A 1 153 ? 11.482 -18.230 -5.995 1.00 89.75 153 ASN A CA 1
ATOM 1199 C C . ASN A 1 153 ? 11.405 -18.562 -4.503 1.00 89.75 153 ASN A C 1
ATOM 1201 O O . ASN A 1 153 ? 12.410 -18.576 -3.797 1.00 89.75 153 ASN A O 1
ATOM 1205 N N . ARG A 1 154 ? 10.196 -18.897 -4.038 1.00 88.62 154 ARG A N 1
ATOM 1206 C CA . ARG A 1 154 ? 9.928 -19.411 -2.680 1.00 88.62 154 ARG A CA 1
ATOM 1207 C C . ARG A 1 154 ? 10.496 -18.536 -1.557 1.00 88.62 154 ARG A C 1
ATOM 1209 O O . ARG A 1 154 ? 10.967 -19.045 -0.541 1.00 88.62 154 ARG A O 1
ATOM 1216 N N . VAL A 1 155 ? 10.418 -17.216 -1.713 1.00 91.44 155 VAL A N 1
ATOM 1217 C CA . VAL A 1 155 ? 10.815 -16.272 -0.666 1.00 91.44 155 VAL A CA 1
ATOM 1218 C C . VAL A 1 155 ? 9.830 -16.400 0.501 1.00 91.44 155 VAL A C 1
ATOM 1220 O O . VAL A 1 155 ? 8.634 -16.167 0.309 1.00 91.44 155 VAL A O 1
ATOM 1223 N N . PRO A 1 156 ? 10.279 -16.789 1.706 1.00 90.31 156 PRO A N 1
ATOM 1224 C CA . PRO A 1 156 ? 9.380 -17.061 2.819 1.00 90.31 156 PRO A CA 1
ATOM 1225 C C . PRO A 1 156 ? 8.880 -15.756 3.437 1.00 90.31 156 PRO A C 1
ATOM 1227 O O . PRO A 1 156 ? 9.658 -15.087 4.100 1.00 90.31 156 PRO A O 1
ATOM 1230 N N . GLN A 1 157 ? 7.593 -15.441 3.280 1.00 90.94 157 GLN A N 1
ATOM 1231 C CA . GLN A 1 157 ? 6.935 -14.297 3.916 1.00 90.94 157 GLN A CA 1
ATOM 1232 C C . GLN A 1 157 ? 6.352 -14.722 5.259 1.00 90.94 157 GLN A C 1
ATOM 1234 O O . GLN A 1 157 ? 5.333 -15.425 5.297 1.00 90.94 157 GLN A O 1
ATOM 1239 N N . LYS A 1 158 ? 6.982 -14.342 6.380 1.00 89.00 158 LYS A N 1
ATOM 1240 C CA . LYS A 1 158 ? 6.414 -14.699 7.692 1.00 89.00 158 LYS A CA 1
ATOM 1241 C C . LYS A 1 158 ? 5.403 -13.665 8.149 1.00 89.00 158 LYS A C 1
ATOM 1243 O O . LYS A 1 158 ? 5.736 -12.493 8.311 1.00 89.00 158 LYS A O 1
ATOM 1248 N N . ILE A 1 159 ? 4.192 -14.125 8.437 1.00 85.56 159 ILE A N 1
ATOM 1249 C CA . ILE A 1 159 ? 3.134 -13.320 9.040 1.00 85.56 159 ILE A CA 1
ATOM 1250 C C . ILE A 1 159 ? 2.691 -14.031 10.312 1.00 85.56 159 ILE A C 1
ATOM 1252 O O . ILE A 1 159 ? 2.176 -15.150 10.272 1.00 85.56 159 ILE A O 1
ATOM 1256 N N . SER A 1 160 ? 2.909 -13.385 11.459 1.00 75.38 160 SER A N 1
ATOM 1257 C CA . SER A 1 160 ? 2.751 -14.026 12.768 1.00 75.38 160 SER A CA 1
ATOM 1258 C C . SER A 1 160 ? 3.603 -15.310 12.856 1.00 75.38 160 SER A C 1
ATOM 1260 O O . SER A 1 160 ? 4.818 -15.261 12.670 1.00 75.38 160 SER A O 1
ATOM 1262 N N . ASN A 1 161 ? 2.986 -16.459 13.125 1.00 78.50 161 ASN A N 1
ATOM 1263 C CA . ASN A 1 161 ? 3.609 -17.779 13.206 1.00 78.50 161 ASN A CA 1
ATOM 1264 C C . ASN A 1 161 ? 3.541 -18.585 11.894 1.00 78.50 161 ASN A C 1
ATOM 1266 O O . ASN A 1 161 ? 4.014 -19.720 11.861 1.00 78.50 161 ASN A O 1
ATOM 1270 N N . TYR A 1 162 ? 2.964 -18.027 10.827 1.00 84.12 162 TYR A N 1
ATOM 1271 C CA . TYR A 1 162 ? 2.826 -18.700 9.537 1.00 84.12 162 TYR A CA 1
ATOM 1272 C C . TYR A 1 162 ? 3.889 -18.214 8.557 1.00 84.12 162 TYR A C 1
ATOM 1274 O O . TYR A 1 162 ? 4.267 -17.045 8.559 1.00 84.12 162 TYR A O 1
ATOM 1282 N N . THR A 1 163 ? 4.369 -19.123 7.710 1.00 90.12 163 THR A N 1
ATOM 1283 C CA . THR A 1 163 ? 5.302 -18.811 6.621 1.00 90.12 163 THR A CA 1
ATOM 1284 C C . THR A 1 163 ? 4.606 -19.086 5.299 1.00 90.12 163 THR A C 1
ATOM 1286 O O . THR A 1 163 ? 4.167 -20.210 5.062 1.00 90.12 163 THR A O 1
ATOM 1289 N N . LEU A 1 164 ? 4.489 -18.056 4.465 1.00 91.06 164 LEU A N 1
ATOM 1290 C CA . LEU A 1 164 ? 3.802 -18.101 3.180 1.00 91.06 164 LEU A CA 1
ATOM 1291 C C . LEU A 1 164 ? 4.807 -17.800 2.074 1.00 91.06 164 LEU A C 1
ATOM 1293 O O . LEU A 1 164 ? 5.423 -16.741 2.053 1.00 91.06 164 LEU A O 1
ATOM 1297 N N . GLU A 1 165 ? 5.004 -18.727 1.149 1.00 93.38 165 GLU A N 1
ATOM 1298 C CA . GLU A 1 165 ? 6.004 -18.555 0.095 1.00 93.38 165 GLU A CA 1
ATOM 1299 C C . GLU A 1 165 ? 5.532 -17.571 -0.985 1.00 93.38 165 GLU A C 1
ATOM 1301 O O . GLU A 1 165 ? 4.405 -17.658 -1.485 1.00 93.38 165 GLU A O 1
ATOM 1306 N N . ALA A 1 166 ? 6.413 -16.655 -1.379 1.00 93.88 166 ALA A N 1
ATOM 1307 C CA . ALA A 1 166 ? 6.204 -15.725 -2.476 1.00 93.88 166 ALA A CA 1
ATOM 1308 C C . ALA A 1 166 ? 7.196 -15.967 -3.612 1.00 93.88 166 ALA A C 1
ATOM 1310 O O . ALA A 1 166 ? 8.338 -16.367 -3.403 1.00 93.88 166 ALA A O 1
ATOM 1311 N N . GLU A 1 167 ? 6.731 -15.714 -4.826 1.00 93.56 167 GLU A N 1
ATOM 1312 C CA . GLU A 1 167 ? 7.584 -15.600 -6.001 1.00 93.56 167 GLU A CA 1
ATOM 1313 C C . GLU A 1 167 ? 7.666 -14.110 -6.295 1.00 93.56 167 GLU A C 1
ATOM 1315 O O . GLU A 1 167 ? 6.628 -13.473 -6.453 1.00 93.56 167 GLU A O 1
ATOM 1320 N N . LEU A 1 168 ? 8.863 -13.532 -6.241 1.00 93.06 168 LEU A N 1
ATOM 1321 C CA . LEU A 1 168 ? 9.037 -12.084 -6.289 1.00 93.06 168 LEU A CA 1
ATOM 1322 C C . LEU A 1 168 ? 9.826 -11.698 -7.528 1.00 93.06 168 LEU A C 1
ATOM 1324 O O . LEU A 1 168 ? 10.990 -12.072 -7.683 1.00 93.06 168 LEU A O 1
ATOM 1328 N N . VAL A 1 169 ? 9.212 -10.895 -8.387 1.00 92.06 169 VAL A N 1
ATOM 1329 C CA . VAL A 1 169 ? 9.902 -10.298 -9.526 1.00 92.06 169 VAL A CA 1
ATOM 1330 C C . VAL A 1 169 ? 10.711 -9.098 -9.038 1.00 92.06 169 VAL A C 1
ATOM 1332 O O . VAL A 1 169 ? 10.175 -8.201 -8.385 1.00 92.06 169 VAL A O 1
ATOM 1335 N N . ILE A 1 170 ? 12.006 -9.062 -9.352 1.00 90.94 170 ILE A N 1
ATOM 1336 C CA . ILE A 1 170 ? 12.890 -7.982 -8.908 1.00 90.94 170 ILE A CA 1
ATOM 1337 C C . ILE A 1 170 ? 12.814 -6.816 -9.892 1.00 90.94 170 ILE A C 1
ATOM 1339 O O . ILE A 1 170 ? 13.168 -6.949 -11.066 1.00 90.94 170 ILE A O 1
ATOM 1343 N N . MET A 1 171 ? 12.429 -5.645 -9.400 1.00 88.50 171 MET A N 1
ATOM 1344 C CA . MET A 1 171 ? 12.427 -4.397 -10.153 1.00 88.50 171 MET A CA 1
ATOM 1345 C C . MET A 1 171 ? 13.643 -3.532 -9.788 1.00 88.50 171 MET A C 1
ATOM 1347 O O . MET A 1 171 ? 13.954 -3.333 -8.613 1.00 88.50 171 MET A O 1
ATOM 1351 N N . ASN A 1 172 ? 14.317 -2.974 -10.799 1.00 86.12 172 ASN A N 1
ATOM 1352 C CA . ASN A 1 172 ? 15.469 -2.093 -10.595 1.00 86.12 172 ASN A CA 1
ATOM 1353 C C . ASN A 1 172 ? 15.031 -0.696 -10.131 1.00 86.12 172 ASN A C 1
ATOM 1355 O O . ASN A 1 172 ? 14.708 0.174 -10.948 1.00 86.12 172 ASN A O 1
ATOM 1359 N N . ARG A 1 173 ? 15.005 -0.489 -8.815 1.00 82.50 173 ARG A N 1
ATOM 1360 C CA . ARG A 1 173 ? 14.708 0.793 -8.171 1.00 82.50 173 ARG A CA 1
ATOM 1361 C C . ARG A 1 173 ? 15.507 0.942 -6.879 1.00 82.50 173 ARG A C 1
ATOM 1363 O O . ARG A 1 173 ? 16.006 -0.036 -6.336 1.00 82.50 173 ARG A O 1
ATOM 1370 N N . LYS A 1 174 ? 15.636 2.186 -6.409 1.00 84.38 174 LYS A N 1
ATOM 1371 C CA . LYS A 1 174 ? 16.437 2.543 -5.224 1.00 84.38 174 LYS A CA 1
ATOM 1372 C C . LYS A 1 174 ? 15.644 2.564 -3.914 1.00 84.38 174 LYS A C 1
ATOM 1374 O O . LYS A 1 174 ? 16.252 2.675 -2.857 1.00 84.38 174 LYS A O 1
ATOM 1379 N N . ASP A 1 175 ? 14.319 2.564 -3.981 1.00 86.81 175 ASP A N 1
ATOM 1380 C CA . ASP A 1 175 ? 13.433 2.504 -2.822 1.00 86.81 175 ASP A CA 1
ATOM 1381 C C . ASP A 1 175 ? 13.193 1.056 -2.386 1.00 86.81 175 ASP A C 1
ATOM 1383 O O . ASP A 1 175 ? 13.104 0.164 -3.222 1.00 86.81 175 ASP A O 1
ATOM 1387 N N . ASP A 1 176 ? 13.052 0.823 -1.080 1.00 89.94 176 ASP A N 1
ATOM 1388 C CA . ASP A 1 176 ? 12.668 -0.482 -0.540 1.00 89.94 176 ASP A CA 1
ATOM 1389 C C . ASP A 1 176 ? 11.154 -0.649 -0.658 1.00 89.94 176 ASP A C 1
ATOM 1391 O O . ASP A 1 176 ? 10.380 0.056 -0.002 1.00 89.94 176 ASP A O 1
ATOM 1395 N N . MET A 1 177 ? 10.724 -1.575 -1.510 1.00 90.81 177 MET A N 1
ATOM 1396 C CA . MET A 1 177 ? 9.311 -1.826 -1.751 1.00 90.81 177 MET A CA 1
ATOM 1397 C C . MET A 1 177 ? 9.063 -3.317 -1.908 1.00 90.81 177 MET A C 1
ATOM 1399 O O . MET A 1 177 ? 9.771 -3.998 -2.645 1.00 90.81 177 MET A O 1
ATOM 1403 N N . LEU A 1 178 ? 7.996 -3.781 -1.263 1.00 94.19 178 LEU A N 1
ATOM 1404 C CA . LEU A 1 178 ? 7.457 -5.120 -1.412 1.00 94.19 178 LEU A CA 1
ATOM 1405 C C . LEU A 1 178 ? 5.965 -5.022 -1.727 1.00 94.19 178 LEU A C 1
ATOM 1407 O O . LEU A 1 178 ? 5.200 -4.427 -0.962 1.00 94.19 178 LEU A O 1
ATOM 1411 N N . ILE A 1 179 ? 5.562 -5.598 -2.853 1.00 95.25 179 ILE A N 1
ATOM 1412 C CA . ILE A 1 179 ? 4.169 -5.718 -3.277 1.00 95.25 179 ILE A CA 1
ATOM 1413 C C . ILE A 1 179 ? 3.818 -7.202 -3.336 1.00 95.25 179 ILE A C 1
ATOM 1415 O O . ILE A 1 179 ? 4.470 -7.968 -4.043 1.00 95.25 179 ILE A O 1
ATOM 1419 N N . LEU A 1 180 ? 2.765 -7.584 -2.620 1.00 95.69 180 LEU A N 1
ATOM 1420 C CA . LEU A 1 180 ? 2.103 -8.875 -2.738 1.00 95.69 180 LEU A CA 1
ATOM 1421 C C . LEU A 1 180 ? 0.927 -8.714 -3.696 1.00 95.69 180 LEU A C 1
ATOM 1423 O O . LEU A 1 180 ? -0.078 -8.076 -3.369 1.00 95.69 180 LEU A O 1
ATOM 1427 N N . GLY A 1 181 ? 1.107 -9.248 -4.896 1.00 95.62 181 GLY A N 1
ATOM 1428 C CA . GLY A 1 181 ? 0.146 -9.165 -5.979 1.00 95.62 181 GLY A CA 1
ATOM 1429 C C . GLY A 1 181 ? -0.954 -10.219 -5.893 1.00 95.62 181 GLY A C 1
ATOM 1430 O O . GLY A 1 181 ? -1.061 -11.023 -4.960 1.00 95.62 181 GLY A O 1
ATOM 1431 N N . THR A 1 182 ? -1.781 -10.223 -6.931 1.00 94.69 182 THR A N 1
ATOM 1432 C CA . THR A 1 182 ? -2.860 -11.198 -7.117 1.00 94.69 182 THR A CA 1
ATOM 1433 C C . THR A 1 182 ? -2.364 -12.630 -7.279 1.00 94.69 182 THR A C 1
ATOM 1435 O O . THR A 1 182 ? -3.061 -13.543 -6.854 1.00 94.69 182 THR A O 1
ATOM 1438 N N . ASP A 1 183 ? -1.166 -12.846 -7.819 1.00 94.88 183 ASP A N 1
ATOM 1439 C CA . ASP A 1 183 ? -0.509 -14.156 -7.892 1.00 94.88 183 ASP A CA 1
ATOM 1440 C C . ASP A 1 183 ? -0.332 -14.798 -6.506 1.00 94.88 183 ASP A C 1
ATOM 1442 O O . ASP A 1 183 ? -0.701 -15.957 -6.294 1.00 94.88 183 ASP A O 1
ATOM 1446 N N . TRP A 1 184 ? 0.178 -14.032 -5.542 1.00 95.81 184 TRP A N 1
ATOM 1447 C CA . TRP A 1 184 ? 0.387 -14.477 -4.170 1.00 95.81 184 TRP A CA 1
ATOM 1448 C C . TRP A 1 184 ? -0.938 -14.643 -3.429 1.00 95.81 184 TRP A C 1
ATOM 1450 O O . TRP A 1 184 ? -1.151 -15.663 -2.771 1.00 95.81 184 TRP A O 1
ATOM 1460 N N . LEU A 1 185 ? -1.860 -13.686 -3.585 1.00 95.31 185 LEU A N 1
ATOM 1461 C CA . LEU A 1 185 ? -3.203 -13.784 -3.004 1.00 95.31 185 LEU A CA 1
ATOM 1462 C C . LEU A 1 185 ? -3.939 -15.025 -3.514 1.00 95.31 185 LEU A C 1
ATOM 1464 O O . LEU A 1 185 ? -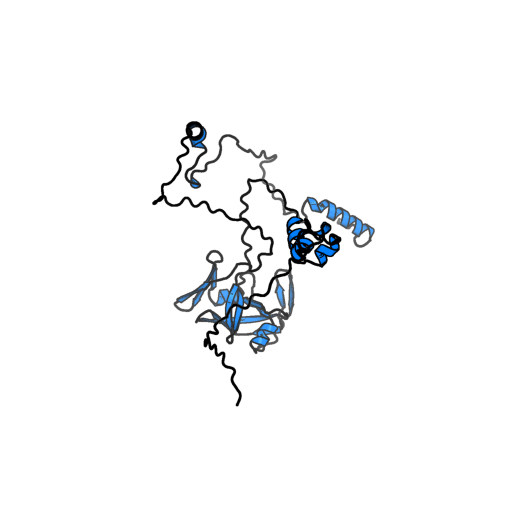4.505 -15.770 -2.721 1.00 95.31 185 LEU A O 1
ATOM 1468 N N . TYR A 1 186 ? -3.896 -15.288 -4.819 1.00 94.19 186 TYR A N 1
ATOM 1469 C CA . TYR A 1 186 ? -4.533 -16.456 -5.415 1.00 94.19 186 TYR A CA 1
ATOM 1470 C C . TYR A 1 186 ? -3.912 -17.758 -4.898 1.00 94.19 186 TYR A C 1
ATOM 1472 O O . TYR A 1 186 ? -4.640 -18.660 -4.482 1.00 94.19 186 TYR A O 1
ATOM 1480 N N . ARG A 1 187 ? -2.572 -17.834 -4.857 1.00 93.44 187 ARG A N 1
ATOM 1481 C CA . ARG A 1 187 ? -1.821 -19.002 -4.364 1.00 93.44 187 ARG A CA 1
ATOM 1482 C C . ARG A 1 187 ? -2.184 -19.378 -2.927 1.00 93.44 187 ARG A C 1
ATOM 1484 O O . ARG A 1 187 ? -2.250 -20.563 -2.618 1.00 93.44 187 ARG A O 1
ATOM 1491 N N . HIS A 1 188 ? -2.424 -18.386 -2.072 1.00 91.94 188 HIS A N 1
ATOM 1492 C CA . HIS A 1 188 ? -2.716 -18.588 -0.647 1.00 91.94 188 HIS A CA 1
ATOM 1493 C C . HIS A 1 188 ? -4.202 -18.430 -0.294 1.00 91.94 188 HIS A C 1
ATOM 1495 O O . HIS A 1 188 ? -4.544 -18.345 0.883 1.00 91.94 188 HIS A O 1
ATOM 1501 N N . HIS A 1 189 ? -5.098 -18.390 -1.286 1.00 91.19 189 HIS A N 1
ATOM 1502 C CA . HIS A 1 189 ? -6.538 -18.177 -1.077 1.00 91.19 189 HIS A CA 1
ATOM 1503 C C . HIS A 1 189 ? -6.844 -16.941 -0.204 1.00 91.19 189 HIS A C 1
ATOM 1505 O O . HIS A 1 189 ? -7.680 -16.980 0.701 1.00 91.19 189 HIS A O 1
ATOM 1511 N N . GLY A 1 190 ? -6.123 -15.850 -0.461 1.00 91.81 190 GLY A N 1
ATOM 1512 C CA . GLY A 1 190 ? -6.218 -14.588 0.258 1.00 91.81 190 GLY A CA 1
ATOM 1513 C C . GLY A 1 190 ? -7.500 -13.819 -0.063 1.00 91.81 190 GLY A C 1
ATOM 1514 O O . GLY A 1 190 ? -7.816 -13.575 -1.227 1.00 91.81 190 GLY A O 1
ATOM 1515 N N . ILE A 1 191 ? -8.211 -13.382 0.974 1.00 92.00 191 ILE A N 1
ATOM 1516 C CA . ILE A 1 191 ? -9.384 -12.508 0.896 1.00 92.00 191 ILE A CA 1
ATOM 1517 C C . ILE A 1 191 ? -9.028 -11.180 1.557 1.00 92.00 191 ILE A C 1
ATOM 1519 O O . ILE A 1 191 ? -8.753 -11.124 2.754 1.00 92.00 191 ILE A O 1
ATOM 1523 N N . VAL A 1 192 ? -9.052 -10.111 0.770 1.00 92.31 192 VAL A N 1
ATOM 1524 C CA . VAL A 1 192 ? -8.805 -8.745 1.239 1.00 92.31 192 VAL A CA 1
ATOM 1525 C C . VAL A 1 192 ? -10.148 -8.104 1.587 1.00 92.31 192 VAL A C 1
ATOM 1527 O O . VAL A 1 192 ? -10.989 -7.935 0.705 1.00 92.31 192 VAL A O 1
ATOM 1530 N N . ASP A 1 193 ? -10.342 -7.732 2.851 1.00 88.94 193 ASP A N 1
ATOM 1531 C CA . ASP A 1 193 ? -11.499 -6.973 3.336 1.00 88.94 193 ASP A CA 1
ATOM 1532 C C . ASP A 1 193 ? -11.040 -5.598 3.859 1.00 88.94 193 ASP A C 1
ATOM 1534 O O . ASP A 1 193 ? -10.660 -5.443 5.025 1.00 88.94 193 ASP A O 1
ATOM 1538 N N . PRO A 1 194 ? -11.050 -4.559 3.003 1.00 84.69 194 PRO A N 1
ATOM 1539 C CA . PRO A 1 194 ? -10.650 -3.215 3.406 1.00 84.69 194 PRO A CA 1
ATOM 1540 C C . PRO A 1 194 ? -11.605 -2.579 4.419 1.00 84.69 194 PRO A C 1
ATOM 1542 O O . PRO A 1 194 ? -11.205 -1.650 5.117 1.00 84.69 194 PRO A O 1
ATOM 1545 N N . ARG A 1 195 ? -12.862 -3.045 4.504 1.00 82.94 195 ARG A N 1
ATOM 1546 C CA . ARG A 1 195 ? -13.861 -2.486 5.423 1.00 82.94 195 ARG A CA 1
ATOM 1547 C C . ARG A 1 195 ? -13.559 -2.906 6.854 1.00 82.94 195 ARG A C 1
ATOM 1549 O O . ARG A 1 195 ? -13.619 -2.063 7.744 1.00 82.94 195 ARG A O 1
ATOM 1556 N N . SER A 1 196 ? -13.223 -4.176 7.069 1.00 83.88 196 SER A N 1
ATOM 1557 C CA . SER A 1 196 ? -12.795 -4.661 8.386 1.00 83.88 196 SER A CA 1
ATOM 1558 C C . SER A 1 196 ? -11.304 -4.440 8.662 1.00 83.88 196 SER A C 1
ATOM 1560 O O . SER A 1 196 ? -10.860 -4.658 9.783 1.00 83.88 196 SER A O 1
ATOM 1562 N N . SER A 1 197 ? -10.533 -3.957 7.677 1.00 87.06 197 SER A N 1
ATOM 1563 C CA . SER A 1 197 ? -9.064 -3.886 7.738 1.00 87.06 197 SER A CA 1
ATOM 1564 C C . SER A 1 197 ? -8.427 -5.262 7.973 1.00 87.06 197 SER A C 1
ATOM 1566 O O . SER A 1 197 ? -7.477 -5.391 8.743 1.00 87.06 197 SER A O 1
ATOM 1568 N N . GLU A 1 198 ? -8.934 -6.299 7.301 1.00 89.81 198 GLU A N 1
ATOM 1569 C CA . GLU A 1 198 ? -8.464 -7.681 7.446 1.00 89.81 198 GLU A CA 1
ATOM 1570 C C . GLU A 1 198 ? -8.020 -8.292 6.111 1.00 89.81 198 GLU A C 1
ATOM 1572 O O . GLU A 1 198 ? -8.719 -8.216 5.103 1.00 89.81 198 GLU A O 1
ATOM 1577 N N . LEU A 1 199 ? -6.879 -8.973 6.123 1.00 91.44 199 LEU A N 1
ATOM 1578 C CA . LEU A 1 199 ? -6.478 -9.944 5.112 1.00 91.44 199 LEU A CA 1
ATOM 1579 C C . LEU A 1 199 ? -6.677 -11.338 5.706 1.00 91.44 199 LEU A C 1
ATOM 1581 O O . LEU A 1 199 ? -6.086 -11.670 6.732 1.00 91.44 199 LEU A O 1
ATOM 1585 N N . LYS A 1 200 ? -7.506 -12.156 5.066 1.00 91.25 200 LYS A N 1
ATOM 1586 C CA . LYS A 1 200 ? -7.815 -13.518 5.508 1.00 91.25 200 LYS A CA 1
ATOM 1587 C C . LYS A 1 200 ? -7.127 -14.512 4.590 1.00 91.25 200 LYS A C 1
ATOM 1589 O O . LYS A 1 200 ? -7.265 -14.406 3.379 1.00 91.25 200 LYS A O 1
ATOM 1594 N N . ILE A 1 201 ? -6.396 -15.463 5.150 1.00 88.94 201 ILE A N 1
ATOM 1595 C CA . ILE A 1 201 ? -5.656 -16.484 4.404 1.00 88.94 201 ILE A CA 1
ATOM 1596 C C . ILE A 1 201 ? -6.065 -17.848 4.934 1.00 88.94 201 ILE A C 1
ATOM 1598 O O . I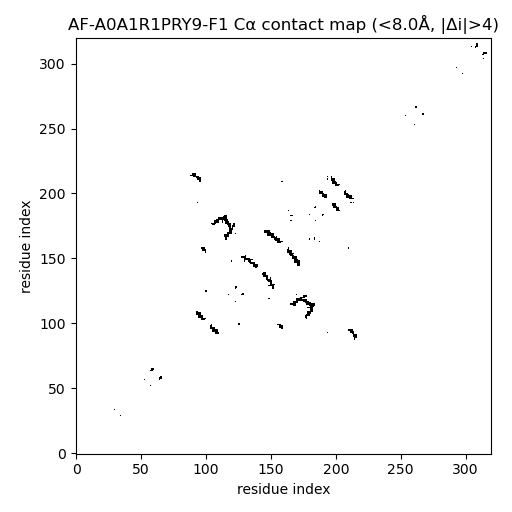LE A 1 201 ? -5.971 -18.111 6.134 1.00 88.94 201 ILE A O 1
ATOM 1602 N N . GLN A 1 202 ? -6.522 -18.721 4.041 1.00 78.56 202 GLN A N 1
ATOM 1603 C CA . GLN A 1 202 ? -6.863 -20.090 4.408 1.00 78.56 202 GLN A CA 1
ATOM 1604 C C . GLN A 1 202 ? -5.575 -20.921 4.489 1.00 78.56 202 GLN A C 1
ATOM 1606 O O . GLN A 1 202 ? -5.058 -21.389 3.477 1.00 78.56 202 GLN A O 1
ATOM 1611 N N . ALA A 1 203 ? -5.054 -21.116 5.702 1.00 75.50 203 ALA A N 1
ATOM 1612 C CA . ALA A 1 203 ? -3.847 -21.896 5.949 1.00 75.50 203 ALA A CA 1
ATOM 1613 C C . ALA A 1 203 ? -4.219 -23.272 6.525 1.00 75.50 203 ALA 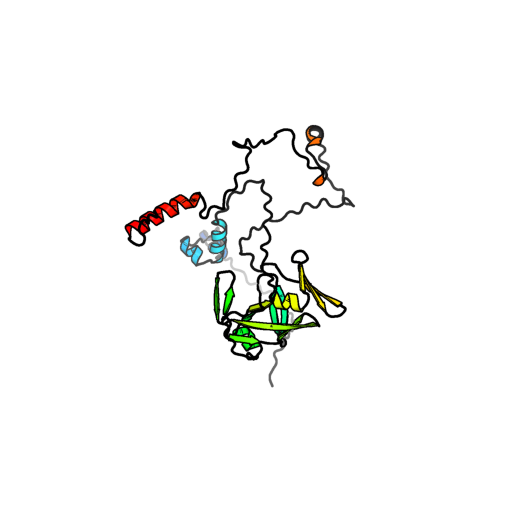A C 1
ATOM 1615 O O . ALA A 1 203 ? -4.505 -23.414 7.715 1.00 75.50 203 ALA A O 1
ATOM 1616 N N . GLN A 1 204 ? -4.180 -24.310 5.683 1.00 70.94 204 GLN A N 1
ATOM 1617 C CA . GLN A 1 204 ? -4.508 -25.694 6.061 1.00 70.94 204 GLN A CA 1
ATOM 1618 C C . GLN A 1 204 ? -5.934 -25.809 6.650 1.00 70.94 204 GLN A C 1
ATOM 1620 O O . GLN A 1 204 ? -6.913 -25.662 5.920 1.00 70.94 204 GLN A O 1
ATOM 1625 N N . LEU A 1 205 ? -6.053 -26.068 7.960 1.00 69.00 205 LEU A N 1
ATOM 1626 C CA . LEU A 1 205 ? -7.317 -26.203 8.698 1.00 69.00 205 LEU A CA 1
ATOM 1627 C C . LEU A 1 205 ? -7.744 -24.914 9.424 1.00 69.00 205 LEU A C 1
ATOM 1629 O O . LEU A 1 205 ? -8.830 -24.881 9.997 1.00 69.00 205 LEU A O 1
ATOM 1633 N N . ASN A 1 206 ? -6.919 -23.863 9.395 1.00 75.19 206 ASN A N 1
ATOM 1634 C CA . ASN A 1 206 ? -7.147 -22.630 10.143 1.00 75.19 206 ASN A CA 1
ATOM 1635 C C . ASN A 1 206 ? -7.306 -21.427 9.205 1.00 75.19 206 ASN A C 1
ATOM 1637 O O . ASN A 1 206 ? -6.624 -21.310 8.186 1.00 75.19 206 ASN A O 1
ATOM 1641 N N . LEU A 1 207 ? -8.175 -20.494 9.594 1.00 82.25 207 LEU A N 1
ATOM 1642 C CA . LEU A 1 207 ? -8.274 -19.187 8.954 1.00 82.25 207 LEU A CA 1
ATOM 1643 C C . LEU A 1 207 ? -7.317 -18.219 9.653 1.00 82.25 207 LEU A C 1
ATOM 1645 O O . LEU A 1 207 ? -7.504 -17.886 10.825 1.00 82.25 207 LEU A O 1
ATOM 1649 N N . LEU A 1 208 ? -6.291 -17.768 8.939 1.00 84.69 208 LEU A N 1
ATOM 1650 C CA . LEU A 1 208 ? -5.389 -16.727 9.411 1.00 84.69 208 LEU A CA 1
ATOM 1651 C C . LEU A 1 208 ? -6.010 -15.362 9.104 1.00 84.69 208 LEU A C 1
ATOM 1653 O O . LEU A 1 208 ? -6.214 -15.032 7.941 1.00 84.69 208 LEU A O 1
ATOM 1657 N N . ILE A 1 209 ? -6.298 -14.572 10.137 1.00 86.62 209 ILE A N 1
ATOM 1658 C CA . ILE A 1 209 ? -6.814 -13.203 10.006 1.00 86.62 209 ILE A CA 1
ATOM 1659 C C . ILE A 1 209 ? -5.683 -12.235 10.353 1.00 86.62 209 ILE A C 1
ATOM 1661 O O . ILE A 1 209 ? -5.140 -12.268 11.457 1.00 86.62 209 ILE A O 1
ATOM 1665 N N . ILE A 1 210 ? -5.311 -11.393 9.395 1.00 86.38 210 ILE A N 1
ATOM 1666 C CA . ILE A 1 210 ? -4.186 -10.463 9.473 1.00 86.38 210 ILE A CA 1
ATOM 1667 C C . ILE A 1 210 ? -4.748 -9.050 9.440 1.00 86.38 210 ILE A C 1
ATOM 1669 O O . ILE A 1 210 ? -5.442 -8.682 8.496 1.00 86.38 210 ILE A O 1
ATOM 1673 N N . THR A 1 211 ? -4.424 -8.233 10.436 1.00 87.19 211 THR A N 1
ATOM 1674 C CA . THR A 1 211 ? -4.807 -6.820 10.423 1.00 87.19 211 THR A CA 1
ATOM 1675 C C . THR A 1 211 ? -4.004 -6.068 9.364 1.00 87.19 211 THR A C 1
ATOM 1677 O O . THR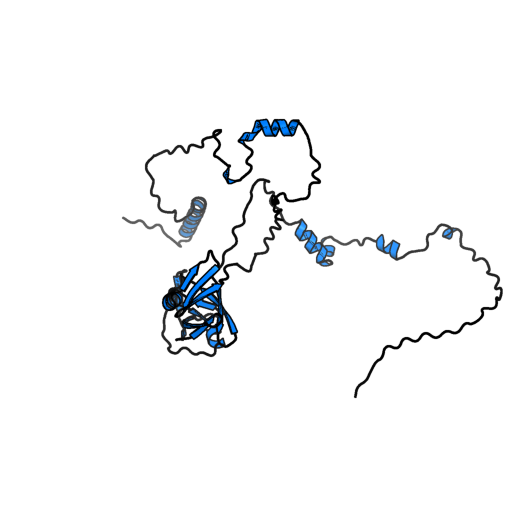 A 1 211 ? -2.771 -6.071 9.380 1.00 87.19 211 THR A O 1
ATOM 1680 N N . MET A 1 212 ? -4.711 -5.408 8.454 1.00 88.06 212 MET A N 1
ATOM 1681 C CA . MET A 1 212 ? -4.146 -4.506 7.459 1.00 88.06 212 MET A CA 1
ATOM 1682 C C . MET A 1 212 ? -4.142 -3.074 7.982 1.00 88.06 212 MET A C 1
ATOM 1684 O O . MET A 1 212 ? -5.037 -2.651 8.710 1.00 88.06 212 MET A O 1
ATOM 1688 N N . GLN A 1 213 ? -3.160 -2.295 7.551 1.00 84.81 213 GLN A N 1
ATOM 1689 C CA . GLN A 1 213 ? -3.154 -0.852 7.722 1.00 84.81 213 GLN A CA 1
ATOM 1690 C C . GLN A 1 213 ? -3.450 -0.173 6.391 1.00 84.81 213 GLN A C 1
ATOM 1692 O O . GLN A 1 213 ? -2.806 -0.448 5.382 1.00 84.81 213 GLN A O 1
ATOM 1697 N N . THR A 1 214 ? -4.428 0.726 6.403 1.00 77.06 214 THR A N 1
ATOM 1698 C CA . THR A 1 214 ? -4.855 1.516 5.238 1.00 77.06 214 THR A CA 1
ATOM 1699 C C . THR A 1 214 ? -4.782 3.018 5.510 1.00 77.06 214 THR A C 1
ATOM 1701 O O . THR A 1 214 ? -5.067 3.821 4.627 1.00 77.06 214 THR A O 1
ATOM 1704 N N . ILE A 1 215 ? -4.369 3.447 6.704 1.00 66.00 215 ILE A N 1
ATOM 1705 C CA . ILE A 1 215 ? -4.360 4.862 7.091 1.00 66.00 215 ILE A CA 1
ATOM 1706 C C . ILE A 1 215 ? -3.071 5.537 6.605 1.00 66.00 215 ILE A C 1
ATOM 1708 O O . ILE A 1 215 ? -1.964 5.092 6.899 1.00 66.00 215 ILE A O 1
ATOM 1712 N N . SER A 1 216 ? -3.214 6.646 5.876 1.00 61.38 216 SER A N 1
ATOM 1713 C CA . SER A 1 216 ? -2.087 7.508 5.511 1.00 61.38 216 SER A CA 1
ATOM 1714 C C . SER A 1 216 ? -1.502 8.192 6.757 1.00 61.38 216 SER A C 1
ATOM 1716 O O . SER A 1 216 ? -2.096 9.134 7.274 1.00 61.38 216 SER A O 1
ATOM 1718 N N . GLU A 1 217 ? -0.307 7.781 7.196 1.00 51.03 217 GLU A N 1
ATOM 1719 C CA . GLU A 1 217 ? 0.429 8.348 8.351 1.00 51.03 217 GLU A CA 1
ATOM 1720 C C . GLU A 1 217 ? 0.820 9.828 8.200 1.00 51.03 217 GLU A C 1
ATOM 1722 O O . GLU A 1 217 ? 1.263 10.461 9.154 1.00 51.03 217 GLU A O 1
ATOM 1727 N N . LYS A 1 218 ? 0.651 10.409 7.008 1.00 43.88 218 LYS A N 1
ATOM 1728 C CA . LYS A 1 218 ? 0.784 11.850 6.798 1.00 43.88 218 LYS A CA 1
ATOM 1729 C C . LYS A 1 218 ? -0.605 12.482 6.746 1.00 43.88 218 LYS A C 1
ATOM 1731 O O . LYS A 1 218 ? -1.153 12.616 5.644 1.00 43.88 218 LYS A O 1
ATOM 1736 N N . PRO A 1 219 ? -1.164 12.975 7.865 1.00 41.19 219 PRO A N 1
ATOM 1737 C CA . PRO A 1 219 ? -1.887 14.220 7.747 1.00 41.19 219 PRO A CA 1
ATOM 1738 C C . PRO A 1 219 ? -0.842 15.217 7.236 1.00 41.19 219 PRO A C 1
ATOM 1740 O O . PRO A 1 219 ? 0.100 15.579 7.937 1.00 41.19 219 PRO A O 1
ATOM 1743 N N . GLN A 1 220 ? -0.939 15.636 5.972 1.00 42.47 220 GLN A N 1
ATOM 1744 C CA . GLN A 1 220 ? -0.409 16.960 5.659 1.00 42.47 220 GLN A CA 1
ATOM 1745 C C . GLN A 1 220 ? -0.970 17.885 6.739 1.00 42.47 220 GLN A C 1
ATOM 1747 O O . GLN A 1 220 ? -2.170 17.809 7.002 1.00 42.47 220 GLN A O 1
ATOM 1752 N N . GLN A 1 221 ? -0.112 18.688 7.369 1.00 40.16 221 GLN A N 1
ATOM 1753 C CA . GLN A 1 221 ? -0.457 19.732 8.337 1.00 40.16 221 GLN A CA 1
ATOM 1754 C C . GLN A 1 221 ? -1.340 20.823 7.699 1.00 40.16 221 GLN A C 1
ATOM 1756 O O . GLN A 1 221 ? -1.014 22.003 7.697 1.00 40.16 221 GLN A O 1
ATOM 1761 N N . ASN A 1 222 ? -2.479 20.437 7.142 1.00 37.56 222 ASN A N 1
ATOM 1762 C CA . ASN A 1 222 ? -3.672 21.242 7.195 1.00 37.56 222 ASN A CA 1
ATOM 1763 C C . ASN A 1 222 ? -4.339 20.823 8.503 1.00 37.56 222 ASN A C 1
ATOM 1765 O O . ASN A 1 222 ? -5.272 20.022 8.502 1.00 37.56 222 ASN A O 1
ATOM 1769 N N . THR A 1 223 ? -3.783 21.294 9.622 1.00 36.62 223 THR A N 1
ATOM 1770 C CA . THR A 1 223 ? -4.472 21.325 10.909 1.00 36.62 223 THR A CA 1
ATOM 1771 C C . THR A 1 223 ? -5.711 22.186 10.704 1.00 36.62 223 THR A C 1
ATOM 1773 O O . THR A 1 223 ? -5.696 23.405 10.845 1.00 36.62 223 THR A O 1
ATOM 1776 N N . TYR A 1 224 ? -6.790 21.550 10.264 1.00 44.62 224 TYR A N 1
ATOM 1777 C CA . TYR A 1 224 ? -8.106 21.946 10.708 1.00 44.62 224 TYR A CA 1
ATOM 1778 C C . TYR A 1 224 ? -8.190 21.380 12.122 1.00 44.62 224 TYR A C 1
ATOM 1780 O O . TYR A 1 224 ? -8.607 20.239 12.300 1.00 44.62 224 TYR A O 1
ATOM 1788 N N . ASP A 1 225 ? -7.708 22.140 13.109 1.00 36.19 225 ASP A N 1
ATOM 1789 C CA . ASP A 1 225 ? -8.113 21.917 14.497 1.00 36.19 225 ASP A CA 1
ATOM 1790 C C . ASP A 1 225 ? -9.604 22.251 14.549 1.00 36.19 225 ASP A C 1
ATOM 1792 O O . ASP A 1 225 ? -10.030 23.372 14.812 1.00 36.19 225 ASP A O 1
ATOM 1796 N N . SER A 1 226 ? -10.417 21.290 14.126 1.00 42.09 226 SER A N 1
ATOM 1797 C CA . SER A 1 226 ? -11.828 21.260 14.444 1.00 42.09 226 SER A CA 1
ATOM 1798 C C . SER A 1 226 ? -11.911 20.538 15.772 1.00 42.09 226 SER A C 1
ATOM 1800 O O . SER A 1 226 ? -11.777 19.317 15.834 1.00 42.09 226 SER A O 1
ATOM 1802 N N . GLU A 1 227 ? -12.075 21.307 16.841 1.00 36.19 227 GLU A N 1
ATOM 1803 C CA . GLU A 1 227 ? -12.515 20.771 18.119 1.00 36.19 227 GLU A CA 1
ATOM 1804 C C . GLU A 1 227 ? -13.892 20.136 17.886 1.00 36.19 227 GLU A C 1
ATOM 1806 O O . GLU A 1 227 ? -14.897 20.816 17.675 1.00 36.19 227 GLU A O 1
ATOM 1811 N N . ILE A 1 228 ? -13.926 18.805 17.806 1.00 35.81 228 ILE A N 1
ATOM 1812 C CA . ILE A 1 228 ? -15.169 18.050 17.677 1.00 35.81 228 ILE A CA 1
ATOM 1813 C C . ILE A 1 228 ? -15.829 18.057 19.054 1.00 35.81 228 ILE A C 1
ATOM 1815 O O . ILE A 1 228 ? -15.455 17.287 19.939 1.00 35.81 228 ILE A O 1
ATOM 1819 N N . TYR A 1 229 ? -16.834 18.909 19.233 1.00 34.12 229 TYR A N 1
ATOM 1820 C CA . TYR A 1 229 ? -17.764 18.779 20.347 1.00 34.12 229 TYR A CA 1
ATOM 1821 C C . TYR A 1 229 ? -18.740 17.647 20.029 1.00 34.12 229 TYR A C 1
ATOM 1823 O O . TYR A 1 229 ? -19.714 17.816 19.298 1.00 34.12 229 TYR A O 1
ATOM 1831 N N . LEU A 1 230 ? -18.456 16.461 20.562 1.00 29.81 230 LEU A N 1
ATOM 1832 C CA . LEU A 1 230 ? -19.390 15.345 20.541 1.00 29.81 230 LEU A CA 1
ATOM 1833 C C . LEU A 1 230 ? -20.506 15.628 21.560 1.00 29.81 230 LEU A C 1
ATOM 1835 O O . LEU A 1 230 ? -20.314 15.442 22.761 1.00 29.81 230 LEU A O 1
ATOM 1839 N N . MET A 1 231 ? -21.679 16.066 21.098 1.00 37.66 231 MET A N 1
ATOM 1840 C CA . MET A 1 231 ? -22.895 16.015 21.913 1.00 37.66 231 MET A CA 1
ATOM 1841 C C . MET A 1 231 ? -23.428 14.583 21.907 1.00 37.66 231 MET A C 1
ATOM 1843 O O . MET A 1 231 ? -24.248 14.202 21.077 1.00 37.66 231 MET A O 1
ATOM 1847 N N . VAL A 1 232 ? -22.927 13.770 22.835 1.00 38.41 232 VAL A N 1
ATOM 1848 C CA . VAL A 1 232 ? -23.585 12.514 23.196 1.00 38.41 232 VAL A CA 1
ATOM 1849 C C . VAL A 1 232 ? -24.794 12.882 24.047 1.00 38.41 232 VAL A C 1
ATOM 1851 O O . VAL A 1 232 ? -24.631 13.469 25.117 1.00 38.41 232 VAL A O 1
ATOM 1854 N N . LYS A 1 233 ? -26.004 12.527 23.604 1.00 43.41 233 LYS A N 1
ATOM 1855 C CA . LYS A 1 233 ? -27.138 12.394 24.524 1.00 43.41 233 LYS A CA 1
ATOM 1856 C C . LYS A 1 233 ? -26.779 11.228 25.437 1.00 43.41 233 LYS A C 1
ATOM 1858 O O . LYS A 1 233 ? -26.865 10.076 25.024 1.00 43.41 233 LYS A O 1
ATOM 1863 N N . GLY A 1 234 ? -26.229 11.537 26.609 1.00 42.59 234 GLY A N 1
ATOM 1864 C CA . GLY A 1 234 ? -25.967 10.520 27.614 1.00 42.59 234 GLY A CA 1
ATOM 1865 C C . GLY A 1 234 ? -27.273 9.791 27.894 1.00 42.59 234 GLY A C 1
ATOM 1866 O O . GLY A 1 234 ? -28.316 10.436 27.997 1.00 42.59 234 GLY A O 1
ATOM 1867 N N . ASP A 1 235 ? -27.225 8.463 27.982 1.00 46.81 235 ASP A N 1
ATOM 1868 C CA . ASP A 1 235 ? -28.320 7.721 28.592 1.00 46.81 235 ASP A CA 1
ATOM 1869 C C . ASP A 1 235 ? -28.556 8.357 29.961 1.00 46.81 235 ASP A C 1
ATOM 1871 O O . ASP A 1 235 ? -27.664 8.333 30.813 1.00 46.81 235 ASP A O 1
ATOM 1875 N N . ASP A 1 236 ? -29.716 8.991 30.140 1.00 49.91 236 ASP A N 1
ATOM 1876 C CA . ASP A 1 236 ? -30.107 9.644 31.383 1.00 49.91 236 ASP A CA 1
ATOM 1877 C C . ASP A 1 236 ? -30.224 8.588 32.487 1.00 49.91 236 ASP A C 1
ATOM 1879 O O . ASP A 1 236 ? -31.293 8.070 32.817 1.00 49.91 236 ASP A O 1
ATOM 1883 N N . LYS A 1 237 ? -29.081 8.256 33.076 1.00 51.09 237 LYS A N 1
ATOM 1884 C CA . LYS A 1 237 ? -28.956 7.633 34.381 1.00 51.09 237 LYS A CA 1
ATOM 1885 C C . LYS A 1 237 ? -28.019 8.505 35.198 1.00 51.09 237 LYS A C 1
ATOM 1887 O O . LYS A 1 237 ? -26.809 8.324 35.230 1.00 51.09 237 LYS A O 1
ATOM 1892 N N . GLU A 1 238 ? -28.677 9.456 35.853 1.00 52.66 238 GLU A N 1
ATOM 1893 C CA . GLU A 1 238 ? -28.230 10.180 37.040 1.00 52.66 238 GLU A CA 1
ATOM 1894 C C . GLU A 1 238 ? -27.127 11.231 36.836 1.00 52.66 238 GLU A C 1
ATOM 1896 O O . GLU A 1 238 ? -25.939 10.978 37.025 1.00 52.66 238 GLU A O 1
ATOM 1901 N N . LYS A 1 239 ? -27.564 12.477 36.594 1.00 44.25 239 LYS A N 1
ATOM 1902 C CA . LYS A 1 239 ? -27.246 13.643 37.448 1.00 44.25 239 LYS A CA 1
ATOM 1903 C C . LYS A 1 239 ? -28.099 14.850 37.049 1.00 44.25 239 LYS A C 1
ATOM 1905 O O . LYS A 1 239 ? -27.725 15.686 36.234 1.00 44.25 239 LYS A O 1
ATOM 1910 N N . SER A 1 240 ? -29.271 14.941 37.667 1.00 44.53 240 SER A N 1
ATOM 1911 C CA . SER A 1 240 ? -30.138 16.110 37.616 1.00 44.53 240 SER A CA 1
ATOM 1912 C C . SER A 1 240 ? -29.600 17.221 38.523 1.00 44.53 240 SER A C 1
ATOM 1914 O O . SER A 1 240 ? -29.902 17.264 39.714 1.00 44.53 240 SER A O 1
ATOM 1916 N N . THR A 1 241 ? -28.869 18.161 37.942 1.00 53.34 241 THR A N 1
ATOM 1917 C CA . THR A 1 241 ? -28.968 19.578 38.324 1.00 53.34 241 THR A CA 1
ATOM 1918 C C . THR A 1 241 ? -29.141 20.374 37.040 1.00 53.34 241 THR A C 1
ATOM 1920 O O . THR A 1 241 ? -28.266 21.125 36.628 1.00 53.34 241 THR A O 1
ATOM 1923 N N . VAL A 1 242 ? -30.251 20.120 36.345 1.00 53.91 242 VAL A N 1
ATOM 1924 C CA . VAL A 1 242 ? -30.678 20.953 35.221 1.00 53.91 242 VAL A CA 1
ATOM 1925 C C . VAL A 1 242 ? -31.404 22.142 35.833 1.00 53.91 242 VAL A C 1
ATOM 1927 O O . VAL A 1 242 ? -32.486 21.978 36.400 1.00 53.91 242 VAL A O 1
ATOM 1930 N N . GLU A 1 243 ? -30.811 23.330 35.743 1.00 56.66 243 GLU A N 1
ATOM 1931 C CA . GLU A 1 243 ? -31.579 24.568 35.831 1.00 56.66 243 GLU A CA 1
ATOM 1932 C C . GLU A 1 243 ? -32.628 24.515 34.715 1.00 56.66 243 GLU A C 1
ATOM 1934 O O . GLU A 1 243 ? -32.322 24.641 33.529 1.00 56.66 243 GLU A O 1
ATOM 1939 N N . LYS A 1 244 ? -33.872 24.197 35.084 1.00 58.62 244 LYS A N 1
ATOM 1940 C CA . LYS A 1 244 ? -34.994 24.193 34.151 1.00 58.62 244 LYS A CA 1
ATOM 1941 C C . LYS A 1 244 ? -35.261 25.639 33.750 1.00 58.62 244 LYS A C 1
ATOM 1943 O O . LYS A 1 244 ? -35.797 26.411 34.539 1.00 58.62 244 LYS A O 1
ATOM 1948 N N . TYR A 1 245 ? -34.901 25.989 32.522 1.00 58.94 245 TYR A N 1
ATOM 1949 C CA . TYR A 1 245 ? -35.417 27.186 31.873 1.00 58.94 245 TYR A CA 1
ATOM 1950 C C . TYR A 1 245 ? -36.878 26.927 31.501 1.00 58.94 245 TYR A C 1
ATOM 1952 O O . TYR A 1 245 ? -37.172 26.335 30.464 1.00 58.94 245 TYR A O 1
ATOM 1960 N N . ASP A 1 246 ? -37.781 27.311 32.399 1.00 68.31 246 ASP A N 1
ATOM 1961 C CA . ASP A 1 246 ? -39.226 27.248 32.194 1.00 68.31 246 ASP A CA 1
ATOM 1962 C C . ASP A 1 246 ? -39.694 28.577 31.580 1.00 68.31 246 ASP A C 1
ATOM 1964 O O . ASP A 1 246 ? -40.082 29.512 32.279 1.00 68.31 246 ASP A O 1
ATOM 1968 N N . ASP A 1 247 ? -39.533 28.706 30.260 1.00 80.31 247 ASP A N 1
ATOM 1969 C CA . ASP A 1 247 ? -40.046 29.841 29.488 1.00 80.31 247 ASP A CA 1
ATOM 1970 C C . ASP A 1 247 ? -41.243 29.375 28.652 1.00 80.31 247 ASP A C 1
ATOM 1972 O O . ASP A 1 247 ? -41.098 28.608 27.695 1.00 80.31 247 ASP A O 1
ATOM 1976 N N . GLU A 1 248 ? -42.436 29.871 28.989 1.00 84.19 248 GLU A N 1
ATOM 1977 C CA . GLU A 1 248 ? -43.678 29.565 28.271 1.00 84.19 248 GLU A CA 1
ATOM 1978 C C . GLU A 1 248 ? -43.598 29.870 26.769 1.00 84.19 248 GLU A C 1
ATOM 1980 O O . GLU A 1 248 ? -44.284 29.220 25.975 1.00 84.19 248 GLU A O 1
ATOM 1985 N N . ARG A 1 249 ? -42.775 30.842 26.348 1.00 84.25 249 ARG A N 1
ATOM 1986 C CA . ARG A 1 249 ? -42.590 31.151 24.922 1.00 84.25 249 ARG A CA 1
ATOM 1987 C C . ARG A 1 249 ? -41.920 29.996 24.196 1.00 84.25 249 ARG A C 1
ATOM 1989 O O . ARG A 1 249 ? -42.301 29.689 23.071 1.00 84.25 249 ARG A O 1
ATOM 1996 N N . LEU A 1 250 ? -40.950 29.353 24.842 1.00 79.44 250 LEU A N 1
ATOM 1997 C CA . LEU A 1 250 ? -40.227 28.221 24.276 1.00 79.44 250 LEU A CA 1
ATOM 1998 C C . LEU A 1 250 ? -41.122 26.980 24.212 1.00 79.44 250 LEU A C 1
ATOM 2000 O O . LEU A 1 250 ? -41.075 26.244 23.230 1.00 79.44 250 LEU A O 1
ATOM 2004 N N . THR A 1 251 ? -41.965 26.775 25.226 1.00 82.44 251 THR A N 1
ATOM 2005 C CA . THR A 1 251 ? -42.948 25.683 25.245 1.00 82.44 251 THR A CA 1
ATOM 2006 C C . THR A 1 251 ? -43.967 25.845 24.120 1.00 82.44 251 THR A C 1
ATOM 2008 O O . THR A 1 251 ? -44.144 24.921 23.331 1.00 82.44 251 THR A O 1
ATOM 2011 N N . LYS A 1 252 ? -44.542 27.046 23.962 1.00 86.31 252 LYS A N 1
ATOM 2012 C CA . LYS A 1 252 ? -45.468 27.344 22.857 1.00 86.31 252 LYS A CA 1
ATOM 2013 C C . LYS A 1 252 ? -44.809 27.186 21.490 1.00 86.31 252 LYS A C 1
ATOM 2015 O O . LYS A 1 252 ? -45.409 26.604 20.600 1.00 86.31 252 LYS A O 1
ATOM 2020 N N . PHE A 1 253 ? -43.568 27.644 21.338 1.00 84.94 253 PHE A N 1
ATOM 2021 C CA . PHE A 1 253 ? -42.812 27.495 20.093 1.00 84.94 253 PHE A CA 1
ATOM 2022 C C . PHE A 1 253 ? -42.546 26.023 19.740 1.00 84.94 253 PHE A C 1
ATOM 2024 O O . PHE A 1 253 ? -42.693 25.619 18.590 1.00 84.94 253 PHE A O 1
ATOM 2031 N N . LYS A 1 254 ? -42.185 25.193 20.728 1.00 82.44 254 LYS A N 1
ATOM 2032 C CA . LYS A 1 254 ? -42.001 23.747 20.523 1.00 82.44 254 LYS A CA 1
ATOM 2033 C C . LYS A 1 254 ? -43.300 23.039 20.156 1.00 82.44 254 LYS A C 1
ATOM 2035 O O . LYS A 1 254 ? -43.267 22.103 19.368 1.00 82.44 254 LYS A O 1
ATOM 2040 N N . GLU A 1 255 ? -44.419 23.455 20.741 1.00 83.88 255 GLU A N 1
ATOM 2041 C CA . GLU A 1 255 ? -45.738 22.922 20.392 1.00 83.88 255 GLU A CA 1
ATOM 2042 C C . GLU A 1 255 ? -46.176 23.357 18.989 1.00 83.88 255 GLU A C 1
ATOM 2044 O O . GLU A 1 255 ? -46.732 22.543 18.257 1.00 83.88 255 GLU A O 1
ATOM 2049 N N . GLU A 1 256 ? -45.890 24.603 18.603 1.00 86.81 256 GLU A N 1
ATOM 2050 C CA . GLU A 1 256 ? -46.221 25.164 17.288 1.00 86.81 256 GLU A CA 1
ATOM 2051 C C . GLU A 1 256 ? -45.481 24.458 16.142 1.00 86.81 256 GLU A C 1
ATOM 2053 O O . GLU A 1 256 ? -46.093 24.182 15.117 1.00 86.81 256 GLU A O 1
ATOM 2058 N N . PHE A 1 257 ? -44.203 24.113 16.334 1.00 82.94 257 PHE A N 1
ATOM 2059 C CA . PHE A 1 257 ? -43.348 23.478 15.315 1.00 82.94 257 PHE A CA 1
ATOM 2060 C C . PHE A 1 257 ? -42.991 22.024 15.643 1.00 82.94 257 PHE A C 1
ATOM 2062 O O . PHE A 1 257 ? -41.914 21.534 15.292 1.00 82.94 257 PHE A O 1
ATOM 2069 N N . LYS A 1 258 ? -43.866 21.330 16.377 1.00 81.81 258 LYS A N 1
ATOM 2070 C CA . LYS A 1 258 ? -43.613 19.970 16.876 1.00 81.81 258 LYS A CA 1
ATOM 2071 C C . LYS A 1 258 ? -43.313 18.964 15.760 1.00 81.81 258 LYS A C 1
ATOM 2073 O O . LYS A 1 258 ? -42.592 18.004 15.988 1.00 81.81 258 LYS A O 1
ATOM 2078 N N . ASP A 1 259 ? -43.868 19.187 14.580 1.00 75.06 259 ASP A N 1
ATOM 2079 C CA . ASP A 1 259 ? -43.682 18.401 13.361 1.00 75.06 259 ASP A CA 1
ATOM 2080 C C . ASP A 1 259 ? -42.267 18.495 12.764 1.00 75.06 259 ASP A C 1
ATOM 2082 O O . ASP A 1 259 ? -41.842 17.583 12.058 1.00 75.06 259 ASP A O 1
ATOM 2086 N N . ILE A 1 260 ? -41.522 19.563 13.065 1.00 76.38 260 ILE A N 1
ATOM 2087 C CA . ILE A 1 260 ? -40.141 19.769 12.596 1.00 76.38 260 ILE A CA 1
ATOM 2088 C C . ILE A 1 260 ? -39.125 19.155 13.573 1.00 76.38 260 ILE A C 1
ATOM 2090 O O . ILE A 1 260 ? -38.005 18.811 13.186 1.00 76.38 260 ILE A O 1
ATOM 2094 N N . PHE A 1 261 ? -39.491 19.025 14.850 1.00 78.62 261 PHE A N 1
ATOM 2095 C CA . PHE A 1 261 ? -38.618 18.453 15.870 1.00 78.62 261 PHE A CA 1
ATOM 2096 C C . PHE A 1 261 ? -38.703 16.927 15.872 1.00 78.62 261 PHE A C 1
ATOM 2098 O O . PHE A 1 261 ? -39.770 16.353 16.059 1.00 78.62 261 PHE A O 1
ATOM 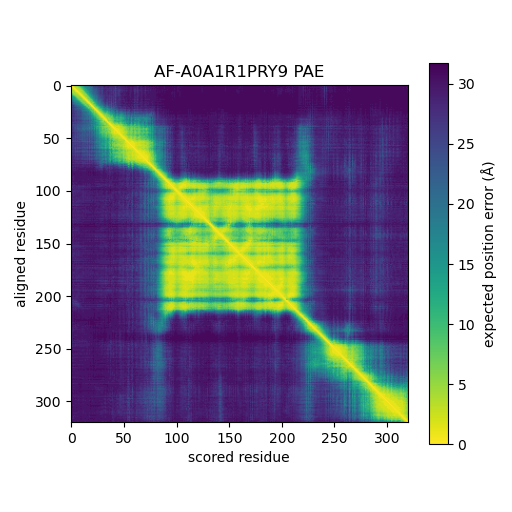2105 N N . VAL A 1 262 ? -37.547 16.284 15.725 1.00 76.06 262 VAL A N 1
ATOM 2106 C CA . VAL A 1 262 ? -37.392 14.829 15.776 1.00 76.06 262 VAL A CA 1
ATOM 2107 C C . VAL A 1 262 ? -36.557 14.430 16.985 1.00 76.06 262 VAL A C 1
ATOM 2109 O O . VAL A 1 262 ? -35.582 15.110 17.323 1.00 76.06 262 VAL A O 1
ATOM 2112 N N . ASP A 1 263 ? -36.932 13.331 17.635 1.00 73.31 263 ASP A N 1
ATOM 2113 C CA . ASP A 1 263 ? -36.175 12.794 18.770 1.00 73.31 263 ASP A CA 1
ATOM 2114 C C . ASP A 1 263 ? -35.045 11.859 18.302 1.00 73.31 263 ASP A C 1
ATOM 2116 O O . ASP A 1 263 ? -34.035 11.708 19.001 1.00 73.31 263 ASP A O 1
ATOM 2120 N N . ASP A 1 264 ? -35.188 11.277 17.104 1.00 69.06 264 ASP A N 1
ATOM 2121 C CA . ASP A 1 264 ? -34.211 10.408 16.442 1.00 69.06 264 ASP A CA 1
ATOM 2122 C C . ASP A 1 264 ? -34.011 10.822 14.970 1.00 69.06 264 ASP A C 1
ATOM 2124 O O . ASP A 1 264 ? -34.933 11.249 14.279 1.00 69.06 264 ASP A O 1
ATOM 2128 N N . ILE A 1 265 ? -32.789 10.665 14.455 1.00 68.88 265 ILE A N 1
ATOM 2129 C CA . ILE A 1 265 ? -32.433 11.008 13.072 1.00 68.88 265 ILE A CA 1
ATOM 2130 C C . ILE A 1 265 ? -33.237 10.211 12.033 1.00 68.88 265 ILE A C 1
ATOM 2132 O O . ILE A 1 265 ? -33.417 10.671 10.906 1.00 68.88 265 ILE A O 1
ATOM 2136 N N . ASN A 1 266 ? -33.732 9.028 12.407 1.00 71.69 266 ASN A N 1
ATOM 2137 C CA . ASN A 1 266 ? -34.550 8.179 11.542 1.00 71.69 266 ASN A CA 1
ATOM 2138 C C . ASN A 1 266 ? -35.974 8.723 11.326 1.00 71.69 266 ASN A C 1
ATOM 2140 O O . ASN A 1 266 ? -36.667 8.258 10.424 1.00 71.69 266 ASN A O 1
ATOM 2144 N N . GLU A 1 267 ? -36.411 9.695 12.132 1.00 72.25 267 GLU A N 1
ATOM 2145 C CA . GLU A 1 267 ? -37.728 10.336 12.017 1.00 72.25 267 GLU A CA 1
ATOM 2146 C C . GLU A 1 267 ? -37.724 11.507 11.017 1.00 72.25 267 GLU A C 1
ATOM 2148 O O . GLU A 1 267 ? -38.777 12.066 10.712 1.00 72.25 267 GLU A O 1
ATOM 2153 N N . LEU A 1 268 ? -36.556 11.873 10.470 1.00 72.56 268 LEU A N 1
ATOM 2154 C CA . LEU A 1 268 ? -36.443 12.900 9.435 1.00 72.56 268 LEU A CA 1
ATOM 2155 C C . LEU A 1 268 ? -37.148 12.448 8.149 1.00 72.56 268 LEU A C 1
ATOM 2157 O O . LEU A 1 268 ? -36.739 11.489 7.493 1.00 72.56 268 LEU A O 1
ATOM 2161 N N . THR A 1 269 ? -38.191 13.180 7.764 1.00 72.56 269 THR A N 1
ATOM 2162 C CA . THR A 1 269 ? -38.965 12.952 6.536 1.00 72.56 269 THR A CA 1
ATOM 2163 C C . THR A 1 269 ? -38.740 14.073 5.512 1.00 72.56 269 THR A C 1
ATOM 2165 O O . THR A 1 269 ? -38.024 15.044 5.762 1.00 72.56 269 THR A O 1
ATOM 2168 N N . GLN A 1 270 ? -39.283 13.910 4.302 1.00 69.56 270 GLN A N 1
ATOM 2169 C CA . GLN A 1 270 ? -39.213 14.917 3.240 1.00 69.56 270 GLN A CA 1
ATOM 2170 C C . GLN A 1 270 ? -40.198 16.062 3.518 1.00 69.56 270 GLN A C 1
ATOM 2172 O O . GLN A 1 270 ? -41.300 15.818 3.990 1.00 69.56 270 GLN A O 1
ATOM 2177 N N . THR A 1 271 ? -39.819 17.299 3.181 1.00 67.88 271 THR A N 1
ATOM 2178 C CA . THR A 1 271 ? -40.725 18.452 3.265 1.00 67.88 271 THR A CA 1
ATOM 2179 C C . THR A 1 271 ? -41.668 18.530 2.065 1.00 67.88 271 THR A C 1
ATOM 2181 O O . THR A 1 271 ? -41.271 18.336 0.915 1.00 67.88 271 THR A O 1
ATOM 2184 N N . ASP A 1 272 ? -42.910 18.876 2.351 1.00 67.38 272 ASP A N 1
ATOM 2185 C CA . ASP A 1 272 ? -44.025 19.114 1.439 1.00 67.38 272 ASP A CA 1
ATOM 2186 C C . ASP A 1 272 ? -44.179 20.606 1.069 1.00 67.38 272 ASP A C 1
ATOM 2188 O O . ASP A 1 272 ? -44.994 20.966 0.221 1.00 67.38 272 ASP A O 1
ATOM 2192 N N . LEU A 1 273 ? -43.338 21.487 1.630 1.00 74.44 273 LEU A N 1
ATOM 2193 C CA . LEU A 1 273 ? -43.327 22.927 1.330 1.00 74.44 273 LEU A CA 1
ATOM 2194 C C . LEU A 1 273 ? -42.748 23.267 -0.050 1.00 74.44 273 LEU A C 1
ATOM 2196 O O . LEU A 1 273 ? -43.095 24.301 -0.623 1.00 74.44 273 LEU A O 1
ATOM 2200 N N . ALA A 1 274 ? -41.840 22.442 -0.577 1.00 70.44 274 ALA A N 1
ATOM 2201 C CA . ALA A 1 274 ? -41.194 22.701 -1.858 1.00 70.44 274 ALA A CA 1
ATOM 2202 C C . ALA A 1 274 ? -40.825 21.402 -2.581 1.00 70.44 274 ALA A C 1
ATOM 2204 O O . ALA A 1 274 ? -39.902 20.687 -2.194 1.00 70.44 274 ALA A O 1
ATOM 2205 N N . GLU A 1 275 ? -41.499 21.145 -3.699 1.00 71.94 275 GLU A N 1
ATOM 2206 C CA . GLU A 1 275 ? -41.109 20.101 -4.642 1.00 71.94 275 GLU A CA 1
ATOM 2207 C C . GLU A 1 275 ? -40.181 20.692 -5.709 1.00 71.94 275 GLU A C 1
ATOM 2209 O O . GLU A 1 275 ? -40.592 21.492 -6.552 1.00 71.94 275 GLU A O 1
ATOM 2214 N N . HIS A 1 276 ? -38.905 20.303 -5.697 1.00 73.56 276 HIS A N 1
ATOM 2215 C CA . HIS A 1 276 ? -37.992 20.653 -6.782 1.00 73.56 276 HIS A CA 1
ATOM 2216 C C . HIS A 1 276 ? -38.241 19.733 -7.984 1.00 73.56 276 HIS A C 1
ATOM 2218 O O . HIS A 1 276 ? -37.853 18.563 -7.975 1.00 73.56 276 HIS A O 1
ATOM 2224 N N . ARG A 1 277 ? -38.882 20.261 -9.031 1.00 75.31 277 ARG A N 1
ATOM 2225 C CA . ARG A 1 277 ? -39.067 19.564 -10.309 1.00 75.31 277 ARG A CA 1
ATOM 2226 C C . ARG A 1 277 ? -37.976 19.977 -11.290 1.00 75.31 277 ARG A C 1
ATOM 2228 O O . ARG A 1 277 ? -37.812 21.157 -11.584 1.00 75.31 277 ARG A O 1
ATOM 2235 N N . ILE A 1 278 ? -37.258 18.994 -11.825 1.00 81.25 278 ILE A N 1
ATOM 2236 C CA . ILE A 1 278 ? -36.338 19.205 -12.944 1.00 81.25 278 ILE A CA 1
ATOM 2237 C C . ILE A 1 278 ? -37.150 19.053 -14.229 1.00 81.25 278 ILE A C 1
ATOM 2239 O O . ILE A 1 278 ? -37.540 17.945 -14.596 1.00 81.25 278 ILE A O 1
ATOM 2243 N N . GLU A 1 279 ? -37.427 20.168 -14.895 1.00 81.12 279 GLU A N 1
ATOM 2244 C CA . GLU A 1 279 ? -38.047 20.166 -16.219 1.00 81.12 279 GLU A CA 1
ATOM 2245 C C . GLU A 1 279 ? -36.988 19.788 -17.260 1.00 81.12 279 GLU A C 1
ATOM 2247 O O . GLU A 1 279 ? -36.030 20.524 -17.504 1.00 81.12 279 GLU A O 1
ATOM 2252 N N . LEU A 1 280 ? -37.122 18.591 -17.833 1.00 84.19 280 LEU A N 1
ATOM 2253 C CA . LEU A 1 280 ? -36.268 18.143 -18.926 1.00 84.19 280 LEU A CA 1
ATOM 2254 C C . LEU A 1 280 ? -36.795 18.717 -20.244 1.00 84.19 280 LEU A C 1
ATOM 2256 O O . LEU A 1 280 ? -37.996 18.714 -20.491 1.00 84.19 280 LEU A O 1
ATOM 2260 N N . ASN A 1 281 ? -35.891 19.165 -21.115 1.00 81.62 281 ASN A N 1
ATOM 2261 C CA . ASN A 1 281 ? -36.258 19.609 -22.465 1.00 81.62 281 ASN A CA 1
ATOM 2262 C C . ASN A 1 281 ? -36.645 18.438 -23.388 1.00 81.62 281 ASN A C 1
ATOM 2264 O O . ASN A 1 281 ? -37.296 18.651 -24.406 1.00 81.62 281 ASN A O 1
ATOM 2268 N N . ASP A 1 282 ? -36.196 17.225 -23.061 1.00 81.75 282 ASP A N 1
ATOM 2269 C CA . ASP A 1 282 ? -36.417 16.002 -23.827 1.00 81.75 282 ASP A CA 1
ATOM 2270 C C . ASP A 1 282 ? -36.437 14.813 -22.853 1.00 81.75 282 ASP A C 1
ATOM 2272 O O . ASP A 1 282 ? -35.593 14.721 -21.957 1.00 81.75 282 ASP A O 1
ATOM 2276 N N . GLU A 1 283 ? -37.412 13.921 -23.004 1.00 80.56 283 GLU A N 1
ATOM 2277 C CA . GLU A 1 283 ? -37.564 12.715 -22.180 1.00 80.56 283 GLU A CA 1
ATOM 2278 C C . GLU A 1 283 ? -36.646 11.573 -22.643 1.00 80.56 283 GLU A C 1
ATOM 2280 O O . GLU A 1 283 ? -36.487 10.568 -21.942 1.00 80.56 283 GLU A O 1
ATOM 2285 N N . THR A 1 284 ? -36.019 11.703 -23.815 1.00 84.00 284 THR A N 1
ATOM 2286 C CA . THR A 1 284 ? -35.108 10.687 -24.337 1.00 84.00 284 THR A CA 1
ATOM 2287 C C . THR A 1 284 ? -33.731 10.755 -23.657 1.00 84.00 284 THR A C 1
ATOM 2289 O O . THR A 1 284 ? -33.068 11.796 -23.652 1.00 84.00 284 THR A O 1
ATOM 2292 N N . PRO A 1 285 ? -33.231 9.639 -23.087 1.00 79.06 285 PRO A N 1
ATOM 2293 C CA . PRO A 1 285 ? -31.916 9.621 -22.458 1.00 79.06 285 PRO A CA 1
ATOM 2294 C C . PRO A 1 285 ? -30.798 9.879 -23.474 1.00 79.06 285 PRO A C 1
ATOM 2296 O O . PRO A 1 285 ? -30.588 9.100 -24.408 1.00 79.06 285 PRO A O 1
ATOM 2299 N N . ILE A 1 286 ? -30.013 10.936 -23.261 1.00 80.06 286 ILE A N 1
ATOM 2300 C CA . ILE A 1 286 ? -28.868 11.240 -24.122 1.00 80.06 286 ILE A CA 1
ATOM 2301 C C . ILE A 1 286 ? -27.643 10.467 -23.632 1.00 80.06 286 ILE A C 1
ATOM 2303 O O . ILE A 1 286 ? -27.055 10.766 -22.591 1.00 80.06 286 ILE A O 1
ATOM 2307 N N . LYS A 1 287 ? -27.185 9.501 -24.431 1.00 77.62 287 LYS A N 1
ATOM 2308 C CA . LYS A 1 287 ? -25.889 8.849 -24.212 1.00 77.62 287 LYS A CA 1
ATOM 2309 C C . LYS A 1 287 ? -24.755 9.738 -24.733 1.00 77.62 287 LYS A C 1
ATOM 2311 O O . LYS A 1 287 ? -24.347 9.619 -25.887 1.00 77.62 287 LYS A O 1
ATOM 2316 N N . GLN A 1 288 ? -24.208 10.600 -23.878 1.00 75.69 288 GLN A N 1
ATOM 2317 C CA . GLN A 1 288 ? -22.976 11.342 -24.174 1.00 75.69 288 GLN A CA 1
ATOM 2318 C C . GLN A 1 288 ? -21.736 10.569 -23.720 1.00 75.69 288 GLN A C 1
ATOM 2320 O O . GLN A 1 288 ? -21.689 9.993 -22.634 1.00 75.69 288 GLN A O 1
ATOM 2325 N N . ARG A 1 289 ? -20.698 10.556 -24.562 1.00 79.44 289 ARG A N 1
ATOM 2326 C CA . ARG A 1 289 ? -19.375 10.078 -24.144 1.00 79.44 289 ARG A CA 1
ATOM 2327 C C . ARG A 1 289 ? -18.743 11.119 -23.212 1.00 79.44 289 ARG A C 1
ATOM 2329 O O . ARG A 1 289 ? -18.938 12.309 -23.455 1.00 79.44 289 ARG A O 1
ATOM 2336 N N . PRO A 1 290 ? -17.954 10.704 -22.205 1.00 83.00 290 PRO A N 1
ATOM 2337 C CA . PRO A 1 290 ? -17.225 11.641 -21.361 1.00 83.00 290 PRO A CA 1
ATOM 2338 C C . PRO A 1 290 ? -16.397 12.620 -22.199 1.00 83.00 290 PRO A C 1
ATOM 2340 O O . PRO A 1 290 ? -15.679 12.213 -23.120 1.00 83.00 290 PRO A O 1
ATOM 2343 N N . TYR A 1 291 ? -16.495 13.912 -21.885 1.00 80.31 291 TYR A N 1
ATOM 2344 C CA . TYR A 1 291 ? -15.668 14.928 -22.524 1.00 80.31 291 TYR A CA 1
ATOM 2345 C C . TYR A 1 291 ? -14.196 14.638 -22.231 1.00 80.31 291 TYR A C 1
ATOM 2347 O O . TYR A 1 291 ? -13.796 14.516 -21.076 1.00 80.31 291 TYR A O 1
ATOM 2355 N N . ARG A 1 292 ? -13.367 14.583 -23.277 1.00 81.69 292 ARG A N 1
ATOM 2356 C CA . ARG A 1 292 ? -11.910 14.432 -23.120 1.00 81.69 292 ARG A CA 1
ATOM 2357 C C . ARG A 1 292 ? -11.271 15.633 -22.415 1.00 81.69 292 ARG A C 1
ATOM 2359 O O . ARG A 1 292 ? -10.187 15.506 -21.863 1.00 81.69 292 ARG A O 1
ATOM 2366 N N . ILE A 1 293 ? -11.928 16.795 -22.469 1.00 84.75 293 ILE A N 1
ATOM 2367 C CA . ILE A 1 293 ? -11.445 18.067 -21.931 1.00 84.75 293 ILE A CA 1
ATOM 2368 C C . ILE A 1 293 ? -12.617 18.771 -21.226 1.00 84.75 293 ILE A C 1
ATOM 2370 O O . ILE A 1 293 ? -13.648 18.999 -21.869 1.00 84.75 293 ILE A O 1
ATOM 2374 N N . PRO A 1 294 ? -12.483 19.145 -19.939 1.00 86.56 294 PRO A N 1
ATOM 2375 C CA . PRO A 1 294 ? -13.507 19.897 -19.215 1.00 86.56 294 PRO A CA 1
ATOM 2376 C C . PRO A 1 294 ? -13.887 21.210 -19.919 1.00 86.56 294 PRO A C 1
ATOM 2378 O O . PRO A 1 294 ? -13.014 21.900 -20.447 1.00 86.56 294 PRO A O 1
ATOM 2381 N N . HIS A 1 295 ? -15.167 21.605 -19.876 1.00 83.56 295 HIS A N 1
ATOM 2382 C CA . HIS A 1 295 ? -15.680 22.792 -20.589 1.00 83.56 295 HIS A CA 1
ATOM 2383 C C . HIS A 1 295 ? -14.876 24.072 -20.328 1.00 83.56 295 HIS A C 1
ATOM 2385 O O . HIS A 1 295 ? -14.514 24.781 -21.263 1.00 83.56 295 HIS A O 1
ATOM 2391 N N . HIS A 1 296 ? -14.515 24.329 -19.070 1.00 85.12 296 HIS A N 1
ATOM 2392 C CA . HIS A 1 296 ? -13.747 25.516 -18.688 1.00 85.12 296 HIS A CA 1
ATOM 2393 C C . HIS A 1 296 ? -12.299 25.517 -19.220 1.00 85.12 296 HIS A C 1
ATOM 2395 O O . HIS A 1 296 ? -11.657 26.565 -19.254 1.00 85.12 296 HIS A O 1
ATOM 2401 N N . MET A 1 297 ? -11.767 24.363 -19.641 1.00 87.62 297 MET A N 1
ATOM 2402 C CA . MET A 1 297 ? -10.429 24.244 -20.232 1.00 87.62 297 MET A CA 1
ATOM 2403 C C . MET A 1 297 ? -10.438 24.297 -21.760 1.00 87.62 297 MET A C 1
ATOM 2405 O O . MET A 1 297 ? -9.390 24.541 -22.353 1.00 87.62 297 MET A O 1
ATOM 2409 N N . GLN A 1 298 ? -11.594 24.131 -22.409 1.00 87.94 298 GLN A N 1
ATOM 2410 C CA . GLN A 1 298 ? -11.683 24.122 -23.874 1.00 87.94 298 GLN A CA 1
ATOM 2411 C C . GLN A 1 298 ? -11.147 25.414 -24.498 1.00 87.94 298 GLN A C 1
ATOM 2413 O O . GLN A 1 298 ? -10.468 25.364 -25.520 1.00 87.94 298 GLN A O 1
ATOM 2418 N N . LEU A 1 299 ? -11.405 26.565 -23.865 1.00 90.38 299 LEU A N 1
ATOM 2419 C CA . LEU A 1 299 ? -10.898 27.851 -24.344 1.00 90.38 299 LEU A CA 1
ATOM 2420 C C . LEU A 1 299 ? -9.365 27.916 -24.284 1.00 90.38 299 LEU A C 1
ATOM 2422 O O . LEU A 1 299 ? -8.736 28.342 -25.245 1.00 90.38 299 LEU A O 1
ATOM 2426 N N . LYS A 1 300 ? -8.761 27.438 -23.188 1.00 90.56 300 LYS A N 1
ATOM 2427 C CA . LYS A 1 300 ? -7.298 27.403 -23.034 1.00 90.56 300 LYS A CA 1
ATOM 2428 C C . LYS A 1 300 ? -6.647 26.488 -24.064 1.00 90.56 300 LYS A C 1
ATOM 2430 O O . LYS A 1 300 ? -5.636 26.854 -24.646 1.00 90.56 300 LYS A O 1
ATOM 2435 N N . VAL A 1 301 ? -7.253 25.329 -24.313 1.00 91.31 301 VAL A N 1
ATOM 2436 C CA . VAL A 1 301 ? -6.749 24.376 -25.308 1.00 91.31 301 VAL A CA 1
ATOM 2437 C C . VAL A 1 301 ? -6.822 24.962 -26.715 1.00 91.31 301 VAL A C 1
ATOM 2439 O O . VAL A 1 301 ? -5.860 24.828 -27.460 1.00 91.31 301 VAL A O 1
ATOM 2442 N N . ARG A 1 302 ? -7.905 25.669 -27.073 1.00 91.25 302 ARG A N 1
ATOM 2443 C CA . ARG A 1 302 ? -7.985 26.362 -28.371 1.00 91.25 302 ARG A CA 1
ATOM 2444 C C . ARG A 1 302 ? -6.889 27.414 -28.538 1.00 91.25 302 ARG A C 1
ATOM 2446 O O . ARG A 1 302 ? -6.233 27.427 -29.571 1.00 91.25 302 ARG A O 1
ATOM 2453 N N . ILE A 1 303 ? -6.660 28.237 -27.513 1.00 93.81 303 ILE A N 1
ATOM 2454 C CA . ILE A 1 303 ? -5.594 29.250 -27.533 1.00 93.81 303 ILE A CA 1
ATOM 2455 C C . ILE A 1 303 ? -4.221 28.590 -27.732 1.00 93.81 303 ILE A C 1
ATOM 2457 O O . ILE A 1 303 ? -3.424 29.064 -28.537 1.00 93.81 303 ILE A O 1
ATOM 2461 N N . GLU A 1 304 ? -3.945 27.487 -27.034 1.00 93.25 304 GLU A N 1
ATOM 2462 C CA . GLU A 1 304 ? -2.659 26.793 -27.159 1.00 93.25 304 GLU A CA 1
ATOM 2463 C C . GLU A 1 304 ? -2.471 26.162 -28.548 1.00 93.25 304 GLU A C 1
ATOM 2465 O O . GLU A 1 304 ? -1.385 26.253 -29.118 1.00 93.25 304 GLU A O 1
ATOM 2470 N N . LEU A 1 305 ? -3.530 25.595 -29.138 1.00 92.31 305 LEU A N 1
ATOM 2471 C CA . LEU A 1 305 ? -3.492 25.062 -30.505 1.00 92.31 305 LEU A CA 1
ATOM 2472 C C . LEU A 1 305 ? -3.151 26.153 -31.533 1.00 92.31 305 LEU A C 1
ATOM 2474 O O . LEU A 1 305 ? -2.280 25.935 -32.372 1.00 92.31 305 LEU A O 1
ATOM 2478 N N . GLU A 1 306 ? -3.743 27.347 -31.428 1.00 94.00 306 GLU A N 1
ATOM 2479 C CA . GLU A 1 306 ? -3.403 28.482 -32.305 1.00 94.00 306 GLU A CA 1
ATOM 2480 C C . GLU A 1 306 ? -1.944 28.938 -32.146 1.00 94.00 306 GLU A C 1
ATOM 2482 O O . GLU A 1 306 ? -1.302 29.363 -33.111 1.00 94.00 306 GLU A O 1
ATOM 2487 N N . ILE A 1 307 ? -1.409 28.890 -30.921 1.00 94.19 307 ILE A N 1
ATOM 2488 C CA . ILE A 1 307 ? -0.003 29.219 -30.652 1.00 94.19 307 ILE A CA 1
ATOM 2489 C C . ILE A 1 307 ? 0.911 28.176 -31.299 1.00 94.19 307 ILE A C 1
ATOM 2491 O O . ILE A 1 307 ? 1.915 28.543 -31.914 1.00 94.19 307 ILE A O 1
ATOM 2495 N N . MET A 1 308 ? 0.578 26.893 -31.167 1.00 93.56 308 MET A N 1
ATOM 2496 C CA . MET A 1 308 ? 1.342 25.794 -31.758 1.00 93.56 308 MET A CA 1
ATOM 2497 C C . MET A 1 308 ? 1.320 25.835 -33.289 1.00 93.56 308 MET A C 1
ATOM 2499 O O . MET A 1 308 ? 2.359 25.610 -33.910 1.00 93.56 308 MET A O 1
ATOM 2503 N N . GLU A 1 309 ? 0.181 26.178 -33.890 1.00 93.44 309 GLU A N 1
ATOM 2504 C CA . GLU A 1 309 ? 0.047 26.358 -35.338 1.00 93.44 309 GLU A CA 1
ATOM 2505 C C . GLU A 1 309 ? 0.886 27.548 -35.828 1.00 93.44 309 GLU A C 1
ATOM 2507 O O . GLU A 1 309 ? 1.702 27.398 -36.737 1.00 93.44 309 GLU A O 1
ATOM 2512 N N . ARG A 1 310 ? 0.803 28.709 -35.157 1.00 93.12 310 ARG A N 1
ATOM 2513 C CA . ARG A 1 310 ? 1.645 29.883 -35.475 1.00 93.12 310 ARG A CA 1
ATOM 2514 C C . ARG A 1 310 ? 3.141 29.612 -35.351 1.00 93.12 310 ARG A C 1
ATOM 2516 O O . ARG A 1 310 ? 3.932 30.203 -36.080 1.00 93.12 310 ARG A O 1
ATOM 2523 N N . LYS A 1 311 ? 3.536 28.750 -34.415 1.00 93.44 311 LYS A N 1
ATOM 2524 C CA . LYS A 1 311 ? 4.932 28.328 -34.230 1.00 93.44 311 LYS A CA 1
ATOM 2525 C C . LYS A 1 311 ? 5.366 27.236 -35.214 1.00 93.44 311 LYS A C 1
ATOM 2527 O O . LYS A 1 311 ? 6.522 26.828 -35.161 1.00 93.44 311 LYS A O 1
ATOM 2532 N N . GLY A 1 312 ? 4.470 26.758 -36.080 1.00 89.75 312 GLY A N 1
ATOM 2533 C CA . GLY A 1 312 ? 4.752 25.703 -37.054 1.00 89.75 312 GLY A CA 1
ATOM 2534 C C . GLY A 1 312 ? 4.968 24.322 -36.431 1.00 89.75 312 GLY A C 1
ATOM 2535 O O . GLY A 1 312 ? 5.551 23.452 -37.069 1.00 89.75 312 GLY A O 1
ATOM 2536 N N . VAL A 1 313 ? 4.533 24.117 -35.182 1.00 94.06 313 VAL A N 1
ATOM 2537 C CA . VAL A 1 313 ? 4.633 22.821 -34.485 1.00 94.06 313 VAL A CA 1
ATOM 2538 C C . VAL A 1 313 ? 3.560 21.857 -34.990 1.00 94.06 313 VAL A C 1
ATOM 2540 O O . VAL A 1 313 ? 3.789 20.652 -35.064 1.00 94.06 313 VAL A O 1
ATOM 2543 N N . ILE A 1 314 ? 2.393 22.393 -35.348 1.00 93.31 314 ILE A N 1
ATOM 2544 C CA . ILE A 1 314 ? 1.271 21.651 -35.923 1.00 93.31 314 ILE A CA 1
ATOM 2545 C C . ILE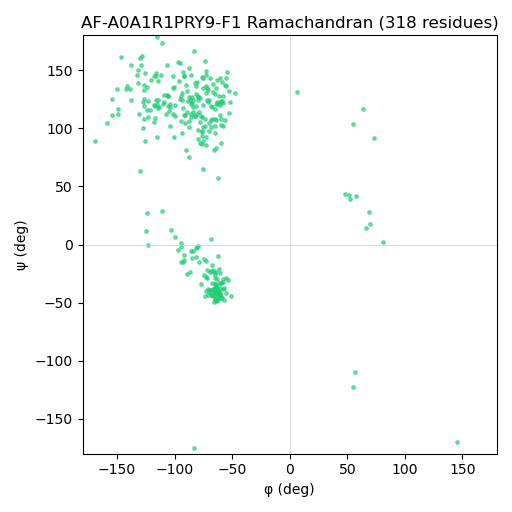 A 1 314 ? 0.779 22.358 -37.187 1.00 93.31 314 ILE A C 1
ATOM 2547 O O . ILE A 1 314 ? 1.037 23.543 -37.385 1.00 93.31 314 ILE A O 1
ATOM 2551 N N . SER A 1 315 ? 0.054 21.630 -38.030 1.00 87.81 315 SER A N 1
ATOM 2552 C CA . SER A 1 315 ? -0.645 22.176 -39.195 1.00 87.81 315 SER A CA 1
ATOM 2553 C C . SER A 1 315 ? -2.036 21.543 -39.307 1.00 87.81 315 SER A C 1
ATOM 2555 O O . SER A 1 315 ? -2.242 20.437 -38.789 1.00 87.81 315 SER A O 1
ATOM 2557 N N . PRO A 1 316 ? -3.005 22.232 -39.929 1.00 85.69 316 PRO A N 1
ATOM 2558 C CA . PRO A 1 316 ? -4.344 21.700 -40.109 1.00 85.69 316 PRO A CA 1
ATOM 2559 C C . PRO A 1 316 ? -4.299 20.497 -41.053 1.00 85.69 316 PRO A C 1
ATOM 2561 O O . PRO A 1 316 ? -3.697 20.540 -42.124 1.00 85.69 316 PRO A O 1
ATOM 2564 N N . CYS A 1 317 ? -4.946 19.413 -40.637 1.00 84.19 317 CYS A N 1
ATOM 2565 C CA . CYS A 1 317 ? -5.110 18.207 -41.434 1.00 84.19 317 CYS A CA 1
ATOM 2566 C C . CYS A 1 317 ? -6.576 18.108 -41.852 1.00 84.19 317 CYS A C 1
ATOM 2568 O O . CYS A 1 317 ? -7.466 18.200 -41.005 1.00 84.19 317 CYS A O 1
ATOM 2570 N N . TYR A 1 318 ? -6.815 17.916 -43.145 1.00 82.94 318 TYR A N 1
ATOM 2571 C CA . TYR A 1 318 ? -8.142 17.660 -43.691 1.00 82.94 318 TYR A CA 1
ATOM 2572 C C . TYR A 1 318 ? -8.184 16.205 -44.144 1.00 82.94 318 TYR A C 1
ATOM 2574 O O . TYR A 1 318 ? -7.351 15.780 -44.942 1.00 82.94 318 TYR A O 1
ATOM 2582 N N . SER A 1 319 ? -9.126 15.439 -43.606 1.00 65.62 319 SER A N 1
ATOM 2583 C CA . SER A 1 319 ? -9.486 14.132 -44.151 1.00 65.62 319 SER A CA 1
ATOM 2584 C C . SER A 1 319 ? -10.588 14.330 -45.190 1.00 65.62 319 SER A C 1
ATOM 2586 O O . SER A 1 319 ? -11.556 15.030 -44.885 1.00 65.62 319 SER A O 1
ATOM 2588 N N . GLU A 1 320 ? -10.443 13.730 -46.375 1.00 48.69 320 GLU A N 1
ATOM 2589 C CA . GLU A 1 320 ? -11.577 13.511 -47.289 1.00 48.69 320 GLU A CA 1
ATOM 2590 C C . GLU A 1 320 ? -12.636 12.605 -46.646 1.00 48.69 320 GLU A C 1
ATOM 2592 O O . GLU A 1 320 ? -12.257 11.697 -45.865 1.00 48.69 320 GLU A O 1
#

pLDDT: mean 73.55, std 18.86, range [27.3, 95.81]